Protein AF-A0A8S3HTX8-F1 (afdb_monomer_lite)

Secondary structure (DSSP, 8-state):
-HHHHHHHHHS-SPPEEEEEEEETTEEEEEEEEESS----------HHHHHHHHHH---SSS---EEEEEEEES------------S-S-PPP--SS-EEEEEEEESS-GGGEEE-TTS-EEE-TT--EEEEEEEE-SS---SEEEEEEPPTT-----TTSTT---TT------STT---SEEEEETTEEEEEE--

Foldseek 3Di:
DVVVVCCVPAFVDFAFKKKWKDWAPHTQDIDTHGGDDPDDDDGDDDVVNVVVVQVVDPDVDSDIDIDIDMDDDGDDDDDDDDDDDDPDPPDDQDCPQKHKDKDKQFDPDRVQWDQDPVRDIHGDAPGDIDIDIDIDGPDWDAWDKDKAFADPRDADQDPVDPPGDCPRVPPDPPDPDDHFPDWDGDGGIIMTTDTD

pLDDT: mean 81.41, std 14.42, range [32.75, 96.19]

Radius of gyration: 25.03 Å; chains: 1; bounding box: 62×31×65 Å

Organism: NCBI:txid392030

InterPro domains:
  IPR041246 Bacterial alpha-2-macroglobulin MG10 domain [PF17973] (97-191)
  IPR051802 Alpha-2-macroglobulin-like [PTHR40094] (56-188)

Structure (mmCIF, N/CA/C/O backbone):
data_AF-A0A8S3HTX8-F1
#
_entry.id   AF-A0A8S3HTX8-F1
#
loop_
_atom_site.group_PDB
_atom_site.id
_atom_site.type_symbol
_atom_site.label_atom_id
_atom_site.label_alt_id
_atom_site.label_comp_id
_atom_site.label_asym_id
_atom_site.label_entity_id
_atom_site.label_seq_id
_atom_site.pdbx_PDB_ins_code
_atom_site.Cartn_x
_atom_site.Cartn_y
_atom_site.Cartn_z
_atom_site.occupancy
_atom_site.B_iso_or_equiv
_atom_site.auth_seq_id
_atom_site.auth_comp_id
_atom_site.auth_asym_id
_atom_site.auth_atom_id
_atom_site.pdbx_PDB_model_num
ATOM 1 N N . ILE A 1 1 ? -6.488 6.881 -30.921 1.00 71.19 1 ILE A N 1
ATOM 2 C CA . ILE A 1 1 ? -5.616 7.925 -31.528 1.00 71.19 1 ILE A CA 1
ATOM 3 C C . ILE A 1 1 ? -4.508 8.403 -30.573 1.00 71.19 1 ILE A C 1
ATOM 5 O O . ILE A 1 1 ? -3.370 8.504 -31.010 1.00 71.19 1 ILE A O 1
ATOM 9 N N . ALA A 1 2 ? -4.772 8.641 -29.279 1.00 84.12 2 ALA A N 1
ATOM 10 C CA . ALA A 1 2 ? -3.745 9.138 -28.345 1.00 84.12 2 ALA A CA 1
ATOM 11 C C . ALA A 1 2 ? -2.531 8.199 -28.151 1.00 84.12 2 ALA A C 1
ATOM 13 O O . ALA A 1 2 ? -1.396 8.666 -28.179 1.00 84.12 2 ALA A O 1
ATOM 14 N N . LEU A 1 3 ? -2.758 6.886 -28.011 1.00 84.81 3 LEU A N 1
ATOM 15 C CA . LEU A 1 3 ? -1.681 5.904 -27.811 1.00 84.81 3 LEU A CA 1
ATOM 16 C C . LEU A 1 3 ? -0.762 5.758 -29.034 1.00 84.81 3 LEU A C 1
ATOM 18 O O . LEU A 1 3 ? 0.450 5.716 -28.871 1.00 84.81 3 LEU A O 1
ATOM 22 N N . ASP A 1 4 ? -1.306 5.771 -30.253 1.00 88.62 4 ASP A N 1
ATOM 23 C CA . ASP A 1 4 ? -0.504 5.729 -31.487 1.00 88.62 4 ASP A CA 1
ATOM 24 C C . ASP A 1 4 ? 0.380 6.982 -31.628 1.00 88.62 4 ASP A C 1
ATOM 26 O O . ASP A 1 4 ? 1.580 6.881 -31.888 1.00 88.62 4 ASP A O 1
ATOM 30 N N . LYS A 1 5 ? -0.169 8.173 -31.349 1.00 89.06 5 LYS A N 1
ATOM 31 C CA . LYS A 1 5 ? 0.614 9.418 -31.355 1.00 89.06 5 LYS A CA 1
ATOM 32 C C . LYS A 1 5 ? 1.718 9.402 -30.293 1.00 89.06 5 LYS A C 1
ATOM 34 O O . LYS A 1 5 ? 2.834 9.836 -30.573 1.00 89.06 5 LYS A O 1
ATOM 39 N N . TYR A 1 6 ? 1.426 8.892 -29.095 1.00 87.31 6 TYR A N 1
ATOM 40 C CA . TYR A 1 6 ? 2.431 8.713 -28.048 1.00 87.31 6 TYR A CA 1
ATOM 41 C C . TYR A 1 6 ? 3.547 7.777 -28.509 1.00 87.31 6 TYR A C 1
ATOM 43 O O . TYR A 1 6 ? 4.715 8.151 -28.438 1.00 87.31 6 TYR A O 1
ATOM 51 N N . PHE A 1 7 ? 3.185 6.611 -29.042 1.00 85.94 7 PHE A N 1
ATOM 52 C CA . PHE A 1 7 ? 4.126 5.597 -29.503 1.00 85.94 7 PHE A CA 1
ATOM 53 C C . PHE A 1 7 ? 5.089 6.152 -30.557 1.00 85.94 7 PHE A C 1
ATOM 55 O O . PHE A 1 7 ? 6.305 6.042 -30.420 1.00 85.94 7 PHE A O 1
ATOM 62 N N . ARG A 1 8 ? 4.560 6.871 -31.553 1.00 87.12 8 ARG A N 1
ATOM 63 C CA . ARG A 1 8 ? 5.364 7.500 -32.614 1.00 87.12 8 ARG A CA 1
ATOM 64 C C . ARG A 1 8 ? 6.338 8.566 -32.105 1.00 87.12 8 ARG A C 1
ATOM 66 O O . ARG A 1 8 ? 7.380 8.763 -32.720 1.00 87.12 8 ARG A O 1
ATOM 73 N N . ILE A 1 9 ? 6.003 9.268 -31.019 1.00 88.62 9 ILE A N 1
ATOM 74 C CA . ILE A 1 9 ? 6.818 10.371 -30.483 1.00 88.62 9 ILE A CA 1
ATOM 75 C C . ILE A 1 9 ? 7.794 9.885 -29.404 1.00 88.62 9 ILE A C 1
ATOM 77 O O . ILE A 1 9 ? 8.926 10.361 -29.338 1.00 88.62 9 ILE A O 1
ATOM 81 N N . LYS A 1 10 ? 7.359 8.986 -28.517 1.00 86.75 10 LYS A N 1
ATOM 82 C CA . LYS A 1 10 ? 8.090 8.600 -27.298 1.00 86.75 10 LYS A CA 1
ATOM 83 C C . LYS A 1 10 ? 8.727 7.212 -27.366 1.00 86.75 10 LYS A C 1
ATOM 85 O O . LYS A 1 10 ? 9.682 6.984 -26.623 1.00 86.75 10 LYS A O 1
ATOM 90 N N . GLU A 1 11 ? 8.249 6.340 -28.256 1.00 86.38 11 GLU A N 1
ATOM 91 C CA . GLU A 1 11 ? 8.684 4.940 -28.426 1.00 86.38 11 GLU A CA 1
ATOM 92 C C . GLU A 1 11 ? 9.026 4.609 -29.895 1.00 86.38 11 GLU A C 1
ATOM 94 O O . GLU A 1 11 ? 8.862 3.484 -30.377 1.00 86.38 11 GLU A O 1
ATOM 99 N N . LYS A 1 12 ? 9.512 5.616 -30.636 1.00 88.50 12 LYS A N 1
ATOM 100 C CA . LYS A 1 12 ? 9.905 5.468 -32.045 1.00 88.50 12 LYS A CA 1
ATOM 101 C C . LYS A 1 12 ? 10.986 4.399 -32.227 1.00 88.50 12 LYS A C 1
ATOM 103 O O . LYS A 1 12 ? 10.914 3.602 -33.165 1.00 88.50 12 LYS A O 1
ATOM 108 N N . ASP A 1 13 ? 11.974 4.389 -31.339 1.00 90.50 13 ASP A N 1
ATOM 109 C CA . ASP A 1 13 ? 13.099 3.467 -31.412 1.00 90.50 13 ASP A CA 1
ATOM 110 C C . ASP A 1 13 ? 12.654 2.050 -31.062 1.00 90.50 13 ASP A C 1
ATOM 112 O O . ASP A 1 13 ? 11.988 1.813 -30.053 1.00 90.50 13 ASP A O 1
ATOM 116 N N . THR A 1 14 ? 13.045 1.089 -31.896 1.00 91.19 14 THR A N 1
ATOM 117 C CA . THR A 1 14 ? 12.855 -0.326 -31.579 1.00 91.19 14 THR A CA 1
ATOM 118 C C . THR A 1 14 ? 13.713 -0.672 -30.353 1.00 91.19 14 THR A C 1
ATOM 120 O O . THR A 1 14 ? 14.910 -0.377 -30.375 1.00 91.19 14 THR A O 1
ATOM 123 N N . PRO A 1 15 ? 13.144 -1.281 -29.295 1.00 91.88 15 PRO A N 1
ATOM 124 C CA . PRO A 1 15 ? 13.917 -1.666 -28.122 1.00 91.88 15 PRO A CA 1
ATOM 125 C C . PRO A 1 15 ? 15.035 -2.647 -28.481 1.00 91.88 15 PRO A C 1
ATOM 127 O O . PRO A 1 15 ? 14.788 -3.699 -29.071 1.00 91.88 15 PRO A O 1
ATOM 130 N N . ASP A 1 16 ? 16.256 -2.287 -28.109 1.00 93.94 16 ASP A N 1
ATOM 131 C CA . ASP A 1 16 ? 17.433 -3.152 -28.158 1.00 93.94 16 ASP A CA 1
ATOM 132 C C . ASP A 1 16 ? 18.365 -2.716 -27.032 1.00 93.94 16 ASP A C 1
ATOM 134 O O . ASP A 1 16 ? 19.255 -1.876 -27.204 1.00 93.94 16 ASP A O 1
ATOM 138 N N . CYS A 1 17 ? 18.052 -3.170 -25.820 1.00 93.19 17 CYS A N 1
ATOM 139 C CA . CYS A 1 17 ? 18.791 -2.768 -24.637 1.00 93.19 17 CYS A CA 1
ATOM 140 C C . CYS A 1 17 ? 18.917 -3.884 -23.610 1.00 93.19 17 CYS A C 1
ATOM 142 O O . CYS A 1 17 ? 18.087 -4.784 -23.505 1.00 93.19 17 CYS A O 1
ATOM 144 N N . VAL A 1 18 ? 19.977 -3.783 -22.821 1.00 95.00 18 VAL A N 1
ATOM 145 C CA . VAL A 1 18 ? 20.271 -4.649 -21.689 1.00 95.00 18 VAL A CA 1
ATOM 146 C C . VAL A 1 18 ? 20.177 -3.807 -20.427 1.00 95.00 18 VAL A C 1
ATOM 148 O O . VAL A 1 18 ? 20.808 -2.751 -20.327 1.00 95.00 18 VAL A O 1
ATOM 151 N N . VAL A 1 19 ? 19.383 -4.265 -19.467 1.00 95.12 19 VAL A N 1
ATOM 152 C CA . VAL A 1 19 ? 19.205 -3.621 -18.167 1.00 95.12 19 VAL A CA 1
ATOM 153 C C . VAL A 1 19 ? 19.806 -4.519 -17.110 1.00 95.12 19 VAL A C 1
ATOM 155 O O . VAL A 1 19 ? 19.388 -5.661 -16.959 1.00 95.12 19 VAL A O 1
ATOM 158 N N . ASN A 1 20 ? 20.775 -3.988 -16.384 1.00 94.94 20 ASN A N 1
ATOM 159 C CA . ASN A 1 20 ? 21.394 -4.648 -15.248 1.00 94.9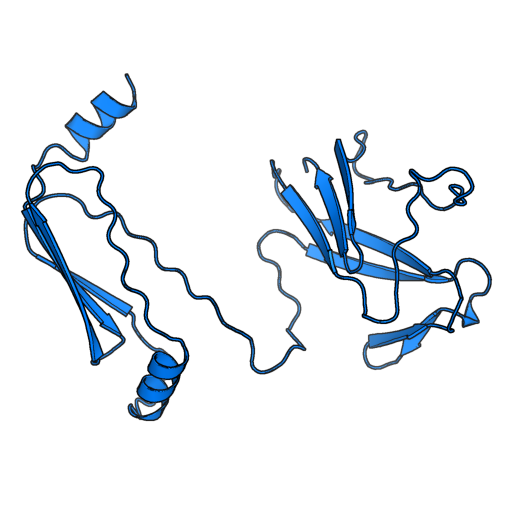4 20 ASN A CA 1
ATOM 160 C C . ASN A 1 20 ? 20.903 -3.992 -13.960 1.00 94.94 20 ASN A C 1
ATOM 162 O O . ASN A 1 20 ? 20.711 -2.772 -13.926 1.00 94.94 20 ASN A O 1
ATOM 166 N N . ILE A 1 21 ? 20.702 -4.799 -12.926 1.00 93.94 21 ILE A N 1
ATOM 167 C CA . ILE A 1 21 ? 20.135 -4.373 -11.651 1.00 93.94 21 ILE A CA 1
ATOM 168 C C . ILE A 1 21 ? 21.082 -4.799 -10.534 1.00 93.94 21 ILE A C 1
ATOM 170 O O . ILE A 1 21 ? 21.465 -5.969 -10.454 1.00 93.94 21 ILE A O 1
ATOM 174 N N . TRP A 1 22 ? 21.412 -3.856 -9.658 1.00 91.50 22 TRP A N 1
ATOM 175 C CA . TRP A 1 22 ? 22.185 -4.096 -8.446 1.00 91.50 22 TRP A CA 1
ATOM 176 C C . TRP A 1 22 ? 21.487 -3.494 -7.233 1.00 91.50 22 TRP A C 1
ATOM 178 O O . TRP A 1 22 ? 20.785 -2.484 -7.330 1.00 91.50 22 TRP A O 1
ATOM 188 N N . TYR A 1 23 ? 21.725 -4.121 -6.091 1.00 88.44 23 TYR A N 1
ATOM 189 C CA . TYR A 1 23 ? 21.445 -3.590 -4.770 1.00 88.44 23 TYR A CA 1
ATOM 190 C C . TYR A 1 23 ? 22.788 -3.297 -4.103 1.00 88.44 23 TYR A C 1
ATOM 192 O O . TYR A 1 23 ? 23.536 -4.221 -3.780 1.00 88.44 23 TYR A O 1
ATOM 200 N N . ASP A 1 24 ? 23.124 -2.018 -3.978 1.00 85.00 24 ASP A N 1
ATOM 201 C CA . ASP A 1 24 ? 24.485 -1.531 -3.761 1.00 85.00 24 ASP A CA 1
ATOM 202 C C . ASP A 1 24 ? 25.468 -2.218 -4.722 1.00 85.00 24 ASP A C 1
ATOM 204 O O . ASP A 1 24 ? 25.396 -2.034 -5.937 1.00 85.00 24 ASP A O 1
ATOM 208 N N . ASN A 1 25 ? 26.347 -3.065 -4.185 1.00 83.12 25 ASN A N 1
ATOM 209 C CA . ASN A 1 25 ? 27.357 -3.797 -4.943 1.00 83.12 25 ASN A CA 1
ATOM 210 C C . ASN A 1 25 ? 26.910 -5.222 -5.312 1.00 83.12 25 ASN A C 1
ATOM 212 O O . ASN A 1 25 ? 27.621 -5.929 -6.027 1.00 83.12 25 ASN A O 1
ATOM 216 N N . ALA A 1 26 ? 25.748 -5.672 -4.829 1.00 86.50 26 ALA A N 1
ATOM 217 C CA . ALA A 1 26 ? 25.233 -7.008 -5.088 1.00 86.50 26 ALA A CA 1
ATOM 218 C C . ALA A 1 26 ? 24.458 -7.040 -6.407 1.00 86.50 26 ALA A C 1
ATOM 220 O O . ALA A 1 26 ? 23.452 -6.354 -6.573 1.00 86.50 26 ALA A O 1
ATOM 221 N N . TYR A 1 27 ? 24.905 -7.869 -7.346 1.00 90.06 27 TYR A N 1
ATOM 222 C CA . TYR A 1 27 ? 24.202 -8.076 -8.606 1.00 90.06 27 TYR A CA 1
ATOM 223 C C . TYR A 1 27 ? 22.898 -8.851 -8.382 1.00 90.06 27 TYR A C 1
ATOM 225 O O . TYR A 1 27 ? 22.907 -9.961 -7.851 1.00 90.06 27 TYR A O 1
ATOM 233 N N . CYS A 1 28 ? 21.775 -8.262 -8.789 1.00 89.75 28 CYS A N 1
AT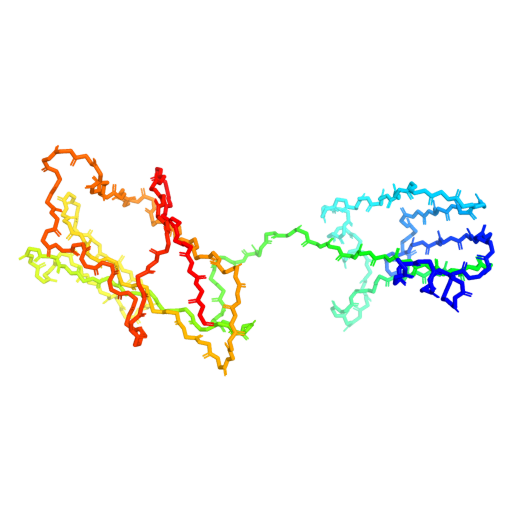OM 234 C CA . CYS A 1 28 ? 20.442 -8.835 -8.594 1.00 89.75 28 CYS A CA 1
ATOM 235 C C . CYS A 1 28 ? 19.901 -9.512 -9.852 1.00 89.75 28 CYS A C 1
ATOM 237 O O . CYS A 1 28 ? 19.037 -10.381 -9.756 1.00 89.75 28 CYS A O 1
ATOM 239 N N . GLY A 1 29 ? 20.385 -9.114 -11.028 1.00 90.25 29 GLY A N 1
ATOM 240 C CA . GLY A 1 29 ? 19.995 -9.733 -12.284 1.00 90.25 29 GLY A CA 1
ATOM 241 C C . GLY A 1 29 ? 20.105 -8.800 -13.479 1.00 90.25 29 GLY A C 1
ATOM 242 O O . GLY A 1 29 ? 20.441 -7.619 -13.367 1.00 90.25 29 GLY A O 1
ATOM 243 N N . GLN A 1 30 ? 19.784 -9.359 -14.639 1.00 92.62 30 GLN A N 1
ATOM 244 C CA . GLN A 1 30 ? 19.772 -8.653 -15.908 1.00 92.62 30 GLN A CA 1
ATOM 245 C C . GLN A 1 30 ? 18.578 -9.099 -16.740 1.00 92.62 30 GLN A C 1
ATOM 247 O O . GLN A 1 30 ? 18.183 -10.265 -16.719 1.00 92.62 30 GLN A O 1
ATOM 252 N N . HIS A 1 31 ? 18.050 -8.163 -17.521 1.00 93.50 31 HIS A N 1
ATOM 253 C CA . HIS A 1 31 ? 17.083 -8.446 -18.568 1.00 93.50 31 HIS A CA 1
ATOM 254 C C . HIS A 1 31 ? 17.515 -7.812 -19.881 1.00 93.50 31 HIS A C 1
ATOM 256 O O . HIS A 1 31 ? 17.935 -6.653 -19.923 1.00 93.50 31 HIS A O 1
ATOM 262 N N . GLN A 1 32 ? 17.380 -8.579 -20.956 1.00 92.50 32 GLN A N 1
ATOM 263 C CA . GLN A 1 32 ? 17.576 -8.099 -22.311 1.00 92.50 32 GLN A CA 1
ATOM 264 C C . GLN A 1 32 ? 16.221 -7.885 -22.980 1.00 92.50 32 GLN A C 1
ATOM 266 O O . GLN A 1 32 ? 15.342 -8.743 -22.935 1.00 92.50 32 GLN A O 1
ATOM 271 N N . TYR A 1 33 ? 16.086 -6.738 -23.630 1.00 91.81 33 TYR A N 1
ATOM 272 C CA . TYR A 1 33 ? 14.927 -6.345 -24.409 1.00 91.81 33 TYR A CA 1
ATOM 273 C C . TYR A 1 33 ? 15.353 -6.254 -25.863 1.00 91.81 33 TYR A C 1
ATOM 275 O O . TYR A 1 33 ? 16.272 -5.501 -26.183 1.00 91.81 33 TYR A O 1
ATOM 283 N N . LYS A 1 34 ? 14.685 -7.010 -26.734 1.00 92.25 34 LYS A N 1
ATOM 284 C CA . LYS A 1 34 ? 14.944 -6.999 -28.173 1.00 92.25 34 LYS A CA 1
ATOM 285 C C . LYS A 1 34 ? 13.629 -7.021 -28.939 1.00 92.25 34 LYS A C 1
ATOM 287 O O . LYS A 1 34 ? 12.808 -7.914 -28.744 1.00 92.25 34 LYS A O 1
ATOM 292 N N . GLY A 1 35 ? 13.455 -6.060 -29.836 1.00 90.44 35 GLY A N 1
ATOM 293 C CA . GLY A 1 35 ? 12.217 -5.900 -30.588 1.00 90.44 35 GLY A CA 1
ATOM 294 C C . GLY A 1 35 ? 11.073 -5.345 -29.738 1.00 90.44 35 GLY A C 1
ATOM 295 O O . GLY A 1 35 ? 11.246 -4.929 -28.593 1.00 90.44 35 GLY A O 1
ATOM 296 N N . ARG A 1 36 ? 9.880 -5.298 -30.331 1.00 88.00 36 ARG A N 1
ATOM 297 C CA . ARG A 1 36 ? 8.669 -4.802 -29.669 1.00 88.00 36 ARG A CA 1
ATOM 298 C C . ARG A 1 36 ? 7.919 -5.974 -29.056 1.00 88.00 36 ARG A C 1
ATOM 300 O O . ARG A 1 36 ? 7.516 -6.885 -29.770 1.00 88.00 36 ARG A O 1
ATOM 307 N N . THR A 1 37 ? 7.738 -5.937 -27.744 1.00 85.69 37 THR A N 1
ATOM 308 C CA . THR A 1 37 ? 6.992 -6.944 -26.989 1.00 85.69 37 THR A CA 1
ATOM 309 C C . THR A 1 37 ? 6.209 -6.271 -25.869 1.00 85.69 37 THR A C 1
ATOM 311 O O . THR A 1 37 ? 6.623 -5.232 -25.358 1.00 85.69 37 THR A O 1
ATOM 314 N N . THR A 1 38 ? 5.078 -6.860 -25.492 1.00 84.50 38 THR A N 1
ATOM 315 C CA . THR A 1 38 ? 4.286 -6.468 -24.317 1.00 84.50 38 THR A CA 1
ATOM 316 C C . THR A 1 38 ? 4.709 -7.223 -23.056 1.00 84.50 38 THR A C 1
ATOM 318 O O . THR A 1 38 ? 4.072 -7.084 -22.014 1.00 84.50 38 THR A O 1
ATOM 321 N N . ASN A 1 39 ? 5.756 -8.049 -23.143 1.00 85.81 39 ASN A N 1
ATOM 322 C CA . ASN A 1 39 ? 6.234 -8.843 -22.022 1.00 85.81 39 ASN A CA 1
ATOM 323 C C . ASN A 1 39 ? 6.780 -7.951 -20.907 1.00 85.81 39 ASN A C 1
ATOM 325 O O . ASN A 1 39 ? 7.574 -7.038 -21.133 1.00 85.81 39 ASN A O 1
ATOM 329 N N . THR A 1 40 ? 6.392 -8.282 -19.682 1.00 86.50 40 THR A N 1
ATOM 330 C CA . THR A 1 40 ? 6.909 -7.666 -18.465 1.00 86.50 40 THR A CA 1
ATOM 331 C C . THR A 1 40 ? 7.867 -8.624 -17.782 1.00 86.50 40 THR A C 1
ATOM 333 O O . THR A 1 40 ? 7.532 -9.790 -17.574 1.00 86.50 40 THR A O 1
ATOM 336 N N . TYR A 1 41 ? 9.028 -8.123 -17.377 1.00 89.19 41 TYR A N 1
ATOM 337 C CA . TYR A 1 41 ? 9.987 -8.880 -16.582 1.00 89.19 41 TYR A CA 1
ATOM 338 C C . TYR A 1 41 ? 9.962 -8.394 -15.138 1.00 89.19 41 TYR A C 1
ATOM 340 O O . TYR A 1 41 ? 9.710 -7.220 -14.864 1.00 89.19 41 TYR A O 1
ATOM 348 N N . THR A 1 42 ? 10.179 -9.305 -14.197 1.00 90.94 42 THR A N 1
ATOM 349 C CA . THR A 1 42 ? 10.180 -8.997 -12.766 1.00 90.94 42 THR A CA 1
ATOM 350 C C . THR A 1 42 ? 11.350 -9.702 -12.106 1.00 90.94 42 THR A C 1
ATOM 352 O O . THR A 1 42 ? 11.504 -10.912 -12.242 1.00 90.94 42 THR A O 1
ATOM 355 N N . VAL A 1 43 ? 12.142 -8.936 -11.358 1.00 90.06 43 VAL A N 1
ATOM 356 C CA . VAL A 1 43 ? 13.150 -9.464 -10.437 1.00 90.06 43 VAL A CA 1
ATOM 357 C C . VAL A 1 43 ? 12.589 -9.343 -9.029 1.00 90.06 43 VAL A C 1
ATOM 359 O O . VAL A 1 43 ? 12.216 -8.251 -8.602 1.00 90.06 43 VAL A O 1
ATOM 362 N N . SER A 1 44 ? 12.510 -10.464 -8.315 1.00 91.44 44 SER A N 1
ATOM 363 C CA . SER A 1 44 ? 12.091 -10.495 -6.915 1.00 91.44 44 SER A CA 1
ATOM 364 C C . SER A 1 44 ? 13.295 -10.798 -6.033 1.00 91.44 44 SER A C 1
ATOM 366 O O . SER A 1 44 ? 13.956 -11.820 -6.211 1.00 91.44 44 SER A O 1
ATOM 368 N N . ILE A 1 45 ? 13.580 -9.903 -5.087 1.00 88.81 45 ILE A N 1
ATOM 369 C CA . ILE A 1 45 ? 14.661 -10.064 -4.112 1.00 88.81 45 ILE A CA 1
ATOM 370 C C . ILE A 1 45 ? 14.011 -10.318 -2.747 1.00 88.81 45 ILE A C 1
ATOM 372 O O . ILE A 1 45 ? 13.304 -9.443 -2.242 1.00 88.81 45 ILE A O 1
ATOM 376 N N . PRO A 1 46 ? 14.219 -11.494 -2.127 1.00 90.56 46 PRO A N 1
ATOM 377 C CA . PRO A 1 46 ? 13.671 -11.779 -0.807 1.00 90.56 46 PRO A CA 1
ATOM 378 C C . PRO A 1 46 ? 14.205 -10.807 0.252 1.00 90.56 46 PRO A C 1
ATOM 380 O O . PRO A 1 46 ? 15.410 -10.565 0.310 1.00 90.56 46 PRO A O 1
ATOM 383 N N . MET A 1 47 ? 13.343 -10.342 1.164 1.00 89.06 47 MET A N 1
ATOM 384 C CA . MET A 1 47 ? 13.739 -9.417 2.239 1.00 89.06 47 MET A CA 1
ATOM 385 C C . MET A 1 47 ? 14.905 -9.959 3.081 1.00 89.06 47 MET A C 1
ATOM 387 O O . MET A 1 47 ? 15.810 -9.216 3.441 1.00 89.06 47 MET A O 1
ATOM 391 N N . ARG A 1 48 ? 14.956 -11.280 3.315 1.00 88.88 48 ARG A N 1
ATOM 392 C CA . ARG A 1 48 ? 16.085 -11.932 4.006 1.00 88.88 48 ARG A CA 1
ATOM 393 C C . ARG A 1 48 ? 17.439 -11.670 3.335 1.00 88.88 48 ARG A C 1
ATOM 395 O O . ARG A 1 48 ? 18.437 -11.512 4.026 1.00 88.88 48 ARG A O 1
ATOM 402 N N . ALA A 1 49 ? 17.472 -11.616 2.002 1.00 87.06 49 ALA A N 1
ATOM 403 C CA . ALA A 1 49 ? 18.693 -11.356 1.248 1.00 87.06 49 ALA A CA 1
ATOM 404 C C . ALA A 1 49 ? 19.083 -9.878 1.349 1.00 87.06 49 ALA A C 1
ATOM 406 O O . ALA A 1 49 ? 20.249 -9.575 1.569 1.00 87.06 49 ALA A O 1
ATOM 407 N N . ILE A 1 50 ? 18.101 -8.974 1.279 1.00 86.06 50 ILE A N 1
ATOM 408 C CA . ILE A 1 50 ? 18.302 -7.532 1.487 1.00 86.06 50 ILE A CA 1
ATOM 409 C C . ILE A 1 50 ? 18.901 -7.269 2.875 1.00 86.06 50 ILE A C 1
ATOM 411 O O . ILE A 1 50 ? 19.886 -6.544 2.991 1.00 86.06 50 ILE A O 1
ATOM 415 N N . LEU A 1 51 ? 18.357 -7.906 3.917 1.00 85.06 51 LEU A N 1
ATOM 416 C CA . LEU A 1 51 ? 18.851 -7.780 5.290 1.00 85.06 51 LEU A CA 1
ATOM 417 C C . LEU A 1 51 ? 20.278 -8.323 5.440 1.00 85.06 51 LEU A C 1
ATOM 419 O O . LEU A 1 51 ? 21.130 -7.628 5.990 1.00 85.06 51 LEU A O 1
ATOM 423 N N . ALA A 1 52 ? 20.571 -9.506 4.891 1.00 83.19 52 ALA A N 1
ATOM 424 C CA . ALA A 1 52 ? 21.923 -10.064 4.910 1.00 83.19 52 ALA A CA 1
ATOM 425 C C . ALA A 1 52 ? 22.931 -9.123 4.226 1.00 83.19 52 ALA A C 1
ATOM 427 O O . ALA A 1 52 ? 23.946 -8.762 4.821 1.00 83.19 52 ALA A O 1
ATOM 428 N N . LEU A 1 53 ? 22.602 -8.630 3.028 1.00 77.62 53 LEU A N 1
ATOM 429 C CA . LEU A 1 53 ? 23.431 -7.667 2.299 1.00 77.62 53 LEU A CA 1
ATOM 430 C C . LEU A 1 53 ? 23.593 -6.351 3.070 1.00 77.62 53 LEU A C 1
ATOM 432 O O . LEU A 1 53 ? 24.678 -5.773 3.091 1.00 77.62 53 LEU A O 1
ATOM 436 N N . SER A 1 54 ? 22.544 -5.894 3.754 1.00 71.06 54 SER A N 1
ATOM 437 C CA . SER A 1 54 ? 22.609 -4.671 4.553 1.00 71.06 54 SER A CA 1
ATOM 438 C C . SER A 1 54 ? 23.581 -4.791 5.731 1.00 71.06 54 SER A C 1
ATOM 440 O O . SER A 1 54 ? 24.291 -3.826 6.003 1.00 71.06 54 SER A O 1
ATOM 442 N N . SER A 1 55 ? 23.664 -5.975 6.353 1.00 68.94 55 SER A N 1
ATOM 443 C CA . SER A 1 55 ? 24.572 -6.262 7.471 1.00 68.94 55 SER A CA 1
ATOM 444 C C . SER A 1 55 ? 26.026 -6.504 7.054 1.00 68.94 55 SER A C 1
ATOM 446 O O . SER A 1 55 ? 26.933 -6.247 7.839 1.00 68.94 55 SER A O 1
ATOM 448 N N . SER A 1 56 ? 26.270 -6.982 5.828 1.00 59.78 56 SER A N 1
ATOM 449 C CA . SER A 1 56 ? 27.625 -7.293 5.344 1.00 59.78 56 SER A CA 1
ATOM 450 C C . SER A 1 56 ? 28.405 -6.063 4.876 1.00 59.78 56 SER A C 1
ATOM 452 O O . SER A 1 56 ? 29.634 -6.072 4.895 1.00 59.78 56 SER A O 1
ATOM 454 N N . PHE A 1 57 ? 27.714 -4.999 4.465 1.00 56.41 57 PHE A N 1
ATOM 455 C CA . PHE A 1 57 ? 28.348 -3.768 4.002 1.00 56.41 57 PHE A CA 1
ATOM 456 C C . PHE A 1 57 ? 28.293 -2.696 5.099 1.00 56.41 57 PHE A C 1
ATOM 458 O O . PHE A 1 57 ? 27.319 -1.945 5.191 1.00 56.41 57 PHE A O 1
ATOM 465 N N . ASN A 1 58 ? 29.366 -2.628 5.902 1.00 51.88 58 ASN A N 1
ATOM 466 C CA . ASN A 1 58 ? 29.705 -1.537 6.832 1.00 51.88 58 ASN A CA 1
ATOM 467 C C . ASN A 1 58 ? 30.026 -0.247 6.051 1.00 51.88 58 ASN A C 1
ATOM 469 O O . ASN A 1 58 ? 31.154 0.241 6.033 1.00 51.88 58 ASN A O 1
ATOM 473 N N . MET A 1 59 ? 29.042 0.292 5.339 1.00 51.88 59 MET A N 1
ATOM 474 C CA . MET A 1 59 ? 29.121 1.656 4.828 1.00 51.88 59 MET A CA 1
ATOM 475 C C . MET A 1 59 ? 28.452 2.531 5.880 1.00 51.88 59 MET A C 1
ATOM 477 O O . MET A 1 59 ? 27.309 2.271 6.237 1.00 51.88 59 MET A O 1
ATOM 481 N N . GLY A 1 60 ? 29.172 3.517 6.422 1.00 51.84 60 GLY A N 1
ATOM 482 C CA . GLY A 1 60 ? 28.743 4.374 7.542 1.00 51.84 60 GLY A CA 1
ATOM 483 C C . GLY A 1 60 ? 27.493 5.234 7.293 1.00 51.84 60 GLY A C 1
ATOM 484 O O . GLY A 1 60 ? 27.219 6.148 8.062 1.00 51.84 60 GLY A O 1
ATOM 485 N N . SER A 1 61 ? 26.739 4.947 6.233 1.00 56.22 61 SER A N 1
ATOM 486 C CA . SER A 1 61 ? 25.435 5.496 5.894 1.00 56.22 61 SER A CA 1
ATOM 487 C C . SER A 1 61 ? 24.408 4.359 5.837 1.00 56.22 61 SER A C 1
ATOM 489 O O . SER A 1 61 ? 24.601 3.377 5.121 1.00 56.22 61 SER A O 1
ATOM 491 N N . ASN A 1 62 ? 23.277 4.515 6.530 1.00 60.62 62 ASN A N 1
ATOM 492 C CA . ASN A 1 62 ? 22.133 3.592 6.448 1.00 60.62 62 ASN A CA 1
ATOM 493 C C . ASN A 1 62 ? 21.437 3.588 5.071 1.00 60.62 62 ASN A C 1
ATOM 495 O O . ASN A 1 62 ? 20.483 2.838 4.864 1.00 60.62 62 ASN A O 1
ATOM 499 N N . ASP A 1 63 ? 21.908 4.405 4.132 1.00 67.06 63 ASP A N 1
ATOM 500 C CA . ASP A 1 63 ? 21.354 4.516 2.793 1.00 67.06 63 ASP A CA 1
ATOM 501 C C . ASP A 1 63 ? 21.858 3.367 1.915 1.00 67.06 63 ASP A C 1
ATOM 503 O O . ASP A 1 63 ? 23.059 3.199 1.695 1.00 67.06 63 ASP A O 1
ATOM 507 N N . LYS A 1 64 ? 20.914 2.560 1.426 1.00 76.56 64 LYS A N 1
ATOM 508 C CA . LYS A 1 64 ? 21.148 1.445 0.503 1.00 76.56 64 LYS A CA 1
ATOM 509 C C . LYS A 1 64 ? 20.564 1.802 -0.859 1.00 76.56 64 LYS A C 1
ATOM 511 O O . LYS A 1 64 ? 19.432 2.282 -0.946 1.00 76.56 64 LYS A O 1
ATOM 516 N N . ASN A 1 65 ? 21.320 1.569 -1.923 1.00 86.75 65 ASN A N 1
ATOM 517 C CA . ASN A 1 65 ? 20.983 2.018 -3.268 1.00 86.75 65 ASN A CA 1
ATOM 518 C C . ASN A 1 65 ? 20.458 0.874 -4.134 1.00 86.75 65 ASN A C 1
ATOM 520 O O . ASN A 1 65 ? 21.012 -0.221 -4.159 1.00 86.75 65 ASN A O 1
ATOM 524 N N . VAL A 1 66 ? 19.425 1.150 -4.929 1.00 89.88 66 VAL A N 1
ATOM 525 C CA . VAL A 1 66 ? 19.029 0.283 -6.046 1.00 89.88 66 VAL A CA 1
ATOM 526 C C . VAL A 1 66 ? 19.513 0.937 -7.330 1.00 89.88 66 VAL A C 1
ATOM 528 O O . VAL A 1 66 ? 19.032 2.006 -7.707 1.00 89.88 66 VAL A O 1
ATOM 531 N N . VAL A 1 67 ? 20.459 0.295 -8.011 1.00 91.75 67 VAL A N 1
ATOM 532 C CA . VAL A 1 67 ? 21.056 0.811 -9.245 1.00 91.75 67 VAL A CA 1
ATOM 533 C C . VAL A 1 67 ? 20.515 0.026 -10.430 1.00 91.75 67 VAL A C 1
ATOM 535 O O . VAL A 1 67 ? 20.628 -1.196 -10.490 1.00 91.75 67 VAL A O 1
ATOM 538 N N . MET A 1 68 ? 19.949 0.739 -11.403 1.00 92.81 68 MET A N 1
ATOM 539 C CA . MET A 1 68 ? 19.559 0.176 -12.693 1.00 92.81 68 MET A CA 1
ATOM 540 C C . MET A 1 68 ? 20.380 0.814 -13.805 1.00 92.81 68 MET A C 1
ATOM 542 O O . MET A 1 68 ? 20.259 2.009 -14.073 1.00 92.81 68 MET A O 1
ATOM 546 N N . HIS A 1 69 ? 21.190 0.005 -14.482 1.00 94.75 69 HIS A N 1
ATOM 547 C CA . HIS A 1 69 ? 21.999 0.448 -15.613 1.00 94.75 69 HIS A CA 1
ATOM 548 C C . HIS A 1 69 ? 21.422 -0.099 -16.915 1.00 94.75 69 HIS A C 1
ATOM 550 O O . HIS A 1 69 ? 21.504 -1.298 -17.197 1.00 94.75 69 HIS A O 1
ATOM 556 N N . LYS A 1 70 ? 20.857 0.797 -17.723 1.00 95.06 70 LYS A N 1
ATOM 557 C CA . LYS A 1 70 ? 20.376 0.498 -19.071 1.00 95.06 70 LYS A CA 1
ATOM 558 C C . LYS A 1 70 ? 21.462 0.812 -20.096 1.00 95.06 70 LYS A C 1
ATOM 560 O O . LYS A 1 70 ? 21.909 1.951 -20.193 1.00 95.06 70 LYS A O 1
ATOM 565 N N . ARG A 1 71 ? 21.784 -0.162 -20.944 1.00 96.19 71 ARG A N 1
ATOM 566 C CA . ARG A 1 71 ? 22.681 -0.009 -22.095 1.00 96.19 71 ARG A CA 1
ATOM 567 C C . ARG A 1 71 ? 21.948 -0.371 -23.384 1.00 96.19 71 ARG A C 1
ATOM 569 O O . ARG A 1 71 ? 21.420 -1.469 -23.479 1.00 96.19 71 ARG A O 1
ATOM 576 N N . GLY A 1 72 ? 21.940 0.521 -24.373 1.00 94.06 72 GLY A N 1
ATOM 577 C CA . GLY A 1 72 ? 21.292 0.300 -25.675 1.00 94.06 72 GLY A CA 1
ATOM 578 C C . GLY A 1 72 ? 20.058 1.175 -25.911 1.00 94.06 72 GLY A C 1
ATOM 579 O O . GLY A 1 72 ? 19.749 2.063 -25.107 1.00 94.06 72 GLY A O 1
ATOM 580 N N . ASN A 1 73 ? 19.358 0.928 -27.017 1.00 92.12 73 ASN A N 1
ATOM 581 C CA . ASN A 1 73 ? 18.304 1.788 -27.553 1.00 92.12 73 ASN A CA 1
ATOM 582 C C . ASN A 1 73 ? 16.898 1.428 -27.051 1.00 92.12 73 ASN A C 1
ATOM 584 O O . ASN A 1 73 ? 16.641 0.329 -26.559 1.00 92.12 73 ASN A O 1
ATOM 588 N N . GLY A 1 74 ? 15.976 2.384 -27.170 1.00 89.88 74 GLY A N 1
ATOM 589 C CA . GLY A 1 74 ? 14.604 2.261 -26.676 1.00 89.88 74 GLY A CA 1
ATOM 590 C C . GLY A 1 74 ? 14.413 2.833 -25.272 1.00 89.88 74 GLY A C 1
ATOM 591 O O . GLY A 1 74 ? 15.366 3.230 -24.592 1.00 89.88 74 GLY A O 1
ATOM 592 N N . ARG A 1 75 ? 13.154 2.906 -24.839 1.00 90.38 75 ARG A N 1
ATOM 593 C CA . ARG A 1 75 ? 12.739 3.484 -23.555 1.00 90.38 75 ARG A CA 1
ATOM 594 C C . ARG A 1 75 ? 12.401 2.371 -22.562 1.00 90.38 75 ARG A C 1
ATOM 596 O O . ARG A 1 75 ? 11.720 1.419 -22.917 1.00 90.38 75 ARG A O 1
ATOM 603 N N . LEU A 1 76 ? 12.880 2.503 -21.325 1.00 90.81 76 LEU A N 1
ATOM 604 C CA . LEU A 1 76 ? 12.585 1.574 -20.235 1.00 90.81 76 LEU A CA 1
ATOM 605 C C . LEU A 1 76 ? 11.544 2.192 -19.307 1.00 90.81 76 LEU A C 1
ATOM 607 O O . LEU A 1 76 ? 11.750 3.290 -18.789 1.00 90.81 76 LEU A O 1
ATOM 611 N N . TYR A 1 77 ? 10.467 1.455 -19.069 1.00 91.38 77 TYR A N 1
ATOM 612 C CA . TYR A 1 77 ? 9.513 1.728 -18.004 1.00 91.38 77 TYR A CA 1
ATOM 613 C C . TYR A 1 77 ? 9.721 0.684 -16.918 1.00 91.38 77 TYR A C 1
ATOM 615 O O . TYR A 1 77 ? 9.818 -0.506 -17.211 1.00 91.38 77 TYR A O 1
ATOM 623 N N . TYR A 1 78 ? 9.818 1.127 -15.672 1.00 92.69 78 TYR A N 1
ATOM 624 C CA . TYR A 1 78 ? 10.064 0.247 -14.541 1.00 92.69 78 TYR A CA 1
ATOM 625 C C . TYR A 1 78 ? 9.197 0.651 -13.354 1.00 92.69 78 TYR A C 1
ATOM 627 O O . TYR A 1 78 ? 8.769 1.800 -13.228 1.00 92.69 78 TYR A O 1
ATOM 635 N N . ARG A 1 79 ? 8.959 -0.312 -12.468 1.00 93.75 79 ARG A N 1
ATOM 636 C CA . ARG A 1 79 ? 8.324 -0.101 -11.171 1.00 93.75 79 ARG A CA 1
ATOM 637 C C . ARG A 1 79 ? 9.166 -0.800 -10.120 1.00 93.75 79 ARG A C 1
ATOM 639 O O . ARG A 1 79 ? 9.466 -1.980 -10.262 1.00 93.75 79 ARG A O 1
ATOM 646 N N . ILE A 1 80 ? 9.500 -0.070 -9.064 1.00 91.44 80 ILE A N 1
ATOM 647 C CA . ILE A 1 80 ? 10.119 -0.630 -7.866 1.00 91.44 80 ILE A CA 1
ATOM 648 C C . ILE A 1 80 ? 9.037 -0.697 -6.793 1.00 91.44 80 ILE A C 1
ATOM 650 O O . ILE A 1 80 ? 8.271 0.252 -6.613 1.00 91.44 80 ILE A O 1
ATOM 654 N N . ALA A 1 81 ? 8.945 -1.833 -6.112 1.00 92.44 81 ALA A N 1
ATOM 655 C CA . ALA A 1 81 ? 8.051 -2.025 -4.984 1.00 92.44 81 ALA A CA 1
ATOM 656 C C . ALA A 1 81 ? 8.781 -2.815 -3.897 1.00 92.44 81 ALA A C 1
ATOM 658 O O . ALA A 1 81 ? 9.501 -3.763 -4.201 1.00 92.44 81 ALA A O 1
ATOM 659 N N . MET A 1 82 ? 8.571 -2.426 -2.641 1.00 89.19 82 MET A N 1
ATOM 660 C CA . MET A 1 82 ? 9.091 -3.122 -1.472 1.00 89.19 82 MET A CA 1
ATOM 661 C C . MET A 1 82 ? 7.928 -3.465 -0.549 1.00 89.19 82 MET A C 1
ATOM 663 O O . MET A 1 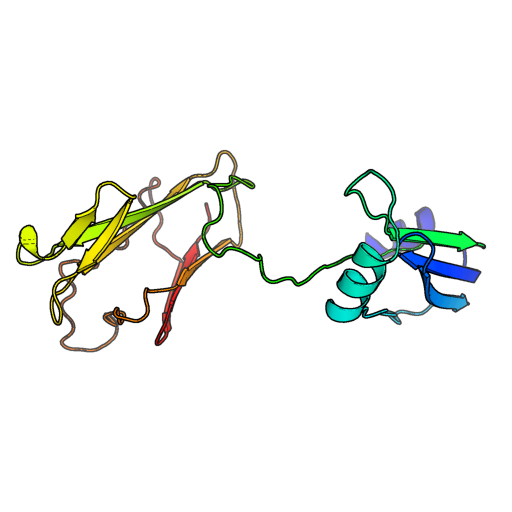82 ? 7.131 -2.600 -0.193 1.00 89.19 82 MET A O 1
ATOM 667 N N . TYR A 1 83 ? 7.855 -4.731 -0.160 1.00 89.31 83 TYR A N 1
ATOM 668 C CA . TYR A 1 83 ? 6.922 -5.220 0.843 1.00 89.31 83 TYR A CA 1
ATOM 669 C C . TYR A 1 83 ? 7.741 -5.588 2.074 1.00 89.31 83 TYR A C 1
ATOM 671 O O . TYR A 1 83 ? 8.616 -6.449 1.992 1.00 89.31 83 TYR A O 1
ATOM 679 N N . TYR A 1 84 ? 7.497 -4.907 3.191 1.00 88.25 84 TYR A N 1
ATOM 680 C CA . TYR A 1 84 ? 8.248 -5.102 4.425 1.00 88.25 84 TYR A CA 1
ATOM 681 C C . TYR A 1 84 ? 7.324 -5.054 5.639 1.00 88.25 84 TYR A C 1
ATOM 683 O O . TYR A 1 84 ? 6.267 -4.423 5.609 1.00 88.25 84 TYR A O 1
ATOM 691 N N . ALA A 1 85 ? 7.751 -5.721 6.708 1.00 87.44 85 ALA A N 1
ATOM 692 C CA . ALA A 1 85 ? 7.180 -5.561 8.034 1.00 87.44 85 ALA A CA 1
ATOM 693 C C . ALA A 1 85 ? 8.101 -4.626 8.835 1.00 87.44 85 ALA A C 1
ATOM 695 O O . ALA A 1 85 ? 9.305 -4.891 8.904 1.00 87.44 85 ALA A O 1
ATOM 696 N N . PRO A 1 86 ? 7.580 -3.531 9.409 1.00 85.44 86 PRO A N 1
ATOM 697 C CA . PRO A 1 86 ? 8.332 -2.727 10.363 1.00 85.44 86 PRO A CA 1
ATOM 698 C C . PRO A 1 86 ? 8.798 -3.576 11.553 1.00 85.44 86 PRO A C 1
ATOM 700 O O . PRO A 1 86 ? 8.098 -4.492 11.977 1.00 85.44 86 PRO A O 1
ATOM 703 N N . THR A 1 87 ? 9.957 -3.248 12.123 1.00 84.50 87 THR A N 1
ATOM 704 C CA . THR A 1 87 ? 10.461 -3.901 13.346 1.00 84.50 87 THR A CA 1
ATOM 705 C C . THR A 1 87 ? 9.599 -3.587 14.568 1.00 84.50 87 THR A C 1
ATOM 707 O O . THR A 1 87 ? 9.476 -4.419 15.461 1.00 84.50 87 THR A O 1
ATOM 710 N N . SER A 1 88 ? 8.979 -2.404 14.590 1.00 86.06 88 SER A N 1
ATOM 711 C CA . SER A 1 88 ? 7.993 -1.992 15.588 1.00 86.06 88 SER A CA 1
ATOM 712 C C . SER A 1 88 ? 6.653 -1.707 14.921 1.00 86.06 88 SER A C 1
ATOM 714 O O . SER A 1 88 ? 6.587 -0.986 13.926 1.00 86.06 88 SER A O 1
ATOM 716 N N . LEU A 1 89 ? 5.573 -2.233 15.502 1.00 81.25 89 LEU A N 1
ATOM 717 C CA . LEU A 1 89 ? 4.201 -1.915 15.093 1.00 81.25 89 LEU A CA 1
ATOM 718 C C . LEU A 1 89 ? 3.718 -0.567 15.656 1.00 81.25 89 LEU A C 1
ATOM 720 O O . LEU A 1 89 ? 2.668 -0.073 15.248 1.00 81.25 89 LEU A O 1
ATOM 724 N N . GLN A 1 90 ? 4.488 0.045 16.561 1.00 81.94 90 GLN A N 1
ATOM 725 C CA . GLN A 1 90 ? 4.274 1.418 17.009 1.00 81.94 90 GLN A CA 1
ATOM 726 C C . GLN A 1 90 ? 4.923 2.363 15.999 1.00 81.94 90 GLN A C 1
ATOM 728 O O . GLN A 1 90 ? 6.109 2.682 16.078 1.00 81.94 90 GLN A O 1
ATOM 733 N N . LEU A 1 91 ? 4.140 2.756 15.000 1.00 81.31 91 LEU A N 1
ATOM 734 C CA . LEU A 1 91 ? 4.565 3.699 13.976 1.00 81.31 91 LEU A CA 1
ATOM 735 C C . LEU A 1 91 ? 4.230 5.125 14.408 1.00 81.31 91 LEU A C 1
ATOM 737 O O . LEU A 1 91 ? 3.153 5.387 14.943 1.00 81.31 91 LEU A O 1
ATOM 741 N N . ASN A 1 92 ? 5.135 6.058 14.117 1.00 82.44 92 ASN A N 1
ATOM 742 C CA . ASN A 1 92 ? 4.836 7.478 14.251 1.00 82.44 92 ASN A CA 1
ATOM 743 C C . ASN A 1 92 ? 3.658 7.851 13.344 1.00 82.44 92 ASN A C 1
ATOM 745 O O . ASN A 1 92 ? 3.502 7.306 12.248 1.00 82.44 92 ASN A O 1
ATOM 749 N N . ALA A 1 93 ? 2.848 8.813 13.784 1.00 81.94 93 ALA A N 1
ATOM 750 C CA . ALA A 1 93 ? 1.787 9.356 12.952 1.00 81.94 93 ALA A CA 1
ATOM 751 C C . ALA A 1 93 ? 2.382 9.966 11.673 1.00 81.94 93 ALA A C 1
ATOM 753 O O . ALA A 1 93 ? 3.333 10.748 11.716 1.00 81.94 93 ALA A O 1
ATOM 754 N N . VAL A 1 94 ? 1.803 9.614 10.529 1.00 80.31 94 VAL A N 1
ATOM 755 C CA . VAL A 1 94 ? 2.239 10.067 9.204 1.00 80.31 94 VAL A CA 1
ATOM 756 C C . VAL A 1 94 ? 1.055 10.630 8.429 1.00 80.31 94 VAL A C 1
ATOM 758 O O . VAL A 1 94 ? -0.079 10.179 8.584 1.00 80.31 94 VAL A O 1
ATOM 761 N N . ASN A 1 95 ? 1.318 11.615 7.571 1.00 79.44 95 ASN A N 1
ATOM 762 C CA . ASN A 1 95 ? 0.335 12.166 6.642 1.00 79.44 95 ASN A CA 1
ATOM 763 C C . ASN A 1 95 ? 0.894 12.099 5.219 1.00 79.44 95 ASN A C 1
ATOM 765 O O . ASN A 1 95 ? 1.787 12.861 4.856 1.00 79.44 95 ASN A O 1
ATOM 769 N N . TYR A 1 96 ? 0.327 11.208 4.408 1.00 82.94 96 TYR A N 1
ATOM 770 C CA . TYR A 1 96 ? 0.665 11.052 2.989 1.00 82.94 96 TYR A CA 1
ATOM 771 C C . TYR A 1 96 ? -0.464 11.548 2.068 1.00 82.94 96 TYR A C 1
ATOM 773 O O . TYR A 1 96 ? -0.732 10.977 1.012 1.00 82.94 96 TYR A O 1
ATOM 781 N N . GLY A 1 97 ? -1.164 12.611 2.477 1.00 87.94 97 GLY A N 1
ATOM 782 C CA . GLY A 1 97 ? -2.303 13.194 1.756 1.00 87.94 97 GLY A CA 1
ATOM 783 C C . GLY A 1 97 ? -3.667 12.905 2.390 1.00 87.94 97 GLY A C 1
ATOM 784 O O . GLY A 1 97 ? -4.672 13.471 1.951 1.00 87.94 97 GLY A O 1
ATOM 785 N N . PHE A 1 98 ? -3.687 12.082 3.438 1.00 88.38 98 PHE A N 1
ATOM 786 C CA . PHE A 1 98 ? -4.820 11.870 4.329 1.00 88.38 98 PHE A CA 1
ATOM 787 C C . PHE A 1 98 ? -4.329 11.921 5.775 1.00 88.38 98 PHE A C 1
ATOM 789 O O . PHE A 1 98 ? -3.313 11.313 6.113 1.00 88.38 98 PHE A O 1
ATOM 796 N N . LYS A 1 99 ? -5.077 12.619 6.625 1.00 89.56 99 LYS A N 1
ATOM 797 C CA . LYS A 1 99 ? -5.019 12.478 8.080 1.00 89.56 99 LYS A CA 1
ATOM 798 C C . LYS A 1 99 ? -6.180 11.578 8.483 1.00 89.56 99 LYS A C 1
ATOM 800 O O . LYS A 1 99 ? -7.312 11.869 8.104 1.00 89.56 99 LYS A O 1
ATOM 805 N N . ILE A 1 100 ? -5.904 10.505 9.214 1.00 89.75 100 ILE A N 1
ATOM 806 C CA . ILE A 1 100 ? -6.923 9.585 9.726 1.00 89.75 100 ILE A CA 1
ATOM 807 C C . ILE A 1 100 ? -6.828 9.591 11.246 1.00 89.75 100 ILE A C 1
ATOM 809 O O . ILE A 1 100 ? -5.749 9.404 11.803 1.00 89.75 100 ILE A O 1
ATOM 813 N N . GLU A 1 101 ? -7.956 9.808 11.905 1.00 89.25 101 GLU A N 1
ATOM 814 C CA . GLU A 1 101 ? -8.094 9.756 13.356 1.00 89.25 101 GLU A CA 1
ATOM 815 C C . GLU A 1 101 ? -9.162 8.723 13.704 1.00 89.25 101 GLU A C 1
ATOM 817 O O . GLU A 1 101 ? -10.238 8.715 13.107 1.00 89.25 101 GLU A O 1
ATOM 822 N N . ARG A 1 102 ? -8.858 7.846 14.663 1.00 91.31 102 ARG A N 1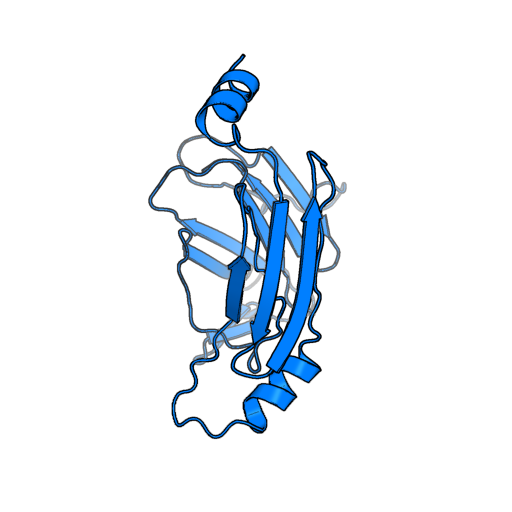
ATOM 823 C CA . ARG A 1 102 ? -9.793 6.855 15.196 1.00 91.31 102 ARG A CA 1
ATOM 824 C C . ARG A 1 102 ? -10.045 7.165 16.664 1.00 91.31 102 ARG A C 1
ATOM 826 O O . ARG A 1 102 ? -9.093 7.297 17.431 1.00 91.31 102 ARG A O 1
ATOM 833 N N . THR A 1 103 ? -11.308 7.238 17.056 1.00 91.50 103 THR A N 1
ATOM 834 C CA . THR A 1 103 ? -11.712 7.375 18.457 1.00 91.50 103 THR A CA 1
ATOM 835 C C . THR A 1 103 ? -12.724 6.303 18.829 1.00 91.50 103 THR A C 1
ATOM 837 O O . THR A 1 103 ? -13.485 5.822 17.983 1.00 91.50 103 THR A O 1
ATOM 840 N N . TYR A 1 104 ? -12.724 5.925 20.105 1.00 92.69 104 TYR A N 1
ATOM 841 C CA . TYR A 1 104 ? -13.669 4.971 20.666 1.00 92.69 104 TYR A CA 1
ATOM 842 C C . TYR A 1 104 ? -14.495 5.665 21.741 1.00 92.69 104 TYR A C 1
ATOM 844 O O . TYR A 1 104 ? -13.956 6.385 22.580 1.00 92.69 104 TYR A O 1
ATOM 852 N N . THR A 1 105 ? -15.804 5.444 21.731 1.00 91.56 105 THR A N 1
ATOM 853 C CA . THR A 1 105 ? -16.705 5.941 22.774 1.00 91.56 105 THR A CA 1
ATOM 854 C C . THR A 1 105 ? -17.589 4.809 23.266 1.00 91.56 105 THR A C 1
ATOM 856 O O . THR A 1 105 ? -18.050 3.990 22.467 1.00 91.56 105 THR A O 1
ATOM 859 N N . ALA A 1 106 ? -17.850 4.765 24.570 1.00 92.06 106 ALA A N 1
ATOM 860 C CA . ALA A 1 106 ? -18.808 3.820 25.123 1.00 92.06 106 ALA A CA 1
ATOM 861 C C . ALA A 1 106 ? -20.232 4.123 24.635 1.00 92.06 106 ALA A C 1
ATOM 863 O O . ALA A 1 106 ? -20.562 5.282 24.371 1.00 92.06 106 ALA A O 1
ATOM 864 N N . ILE A 1 107 ? -21.062 3.083 24.522 1.00 88.75 107 ILE A N 1
ATOM 865 C CA . ILE A 1 107 ? -22.485 3.229 24.191 1.00 88.75 107 ILE A CA 1
ATOM 866 C C . ILE A 1 107 ? -23.340 3.218 25.461 1.00 88.75 107 ILE A C 1
ATOM 868 O O . ILE A 1 107 ? -24.076 4.171 25.694 1.00 88.75 107 ILE A O 1
ATOM 872 N N . ASP A 1 108 ? -23.225 2.175 26.288 1.00 87.50 108 ASP A N 1
ATOM 873 C CA . ASP A 1 108 ? -24.129 1.990 27.432 1.00 87.50 108 ASP A CA 1
ATOM 874 C C . ASP A 1 108 ? -23.631 2.700 28.707 1.00 87.50 108 ASP A C 1
ATOM 876 O O . ASP A 1 108 ? -24.383 3.436 29.345 1.00 87.50 108 ASP A O 1
ATOM 880 N N . HIS A 1 109 ? -22.347 2.552 29.063 1.00 92.06 109 HIS A N 1
ATOM 881 C CA . HIS A 1 109 ? -21.753 3.213 30.234 1.00 92.06 109 HIS A CA 1
ATOM 882 C C . HIS A 1 109 ? -20.354 3.760 29.948 1.00 92.06 109 HIS A C 1
ATOM 884 O O . HIS A 1 109 ? -19.491 3.044 29.449 1.00 92.06 109 HIS A O 1
ATOM 890 N N . LEU A 1 110 ? -20.093 5.013 30.343 1.00 90.69 110 LEU A N 1
ATOM 891 C CA . LEU A 1 110 ? -18.823 5.714 30.087 1.00 90.69 110 LEU A CA 1
ATOM 892 C C . LEU A 1 110 ? -17.581 4.954 30.576 1.00 90.69 110 LEU A C 1
ATOM 894 O O . LEU A 1 110 ? -16.525 5.055 29.964 1.00 90.69 110 LEU A O 1
ATOM 898 N N . SER A 1 111 ? -17.704 4.163 31.643 1.00 93.38 111 SER A N 1
ATOM 899 C CA . SER A 1 111 ? -16.600 3.372 32.195 1.00 93.38 111 SER A CA 1
ATOM 900 C C . SER A 1 111 ? -16.168 2.198 31.308 1.00 93.38 111 SER A C 1
ATOM 902 O O . SER A 1 111 ? -15.095 1.643 31.551 1.00 93.38 111 SER A O 1
ATOM 904 N N . HIS A 1 112 ? -16.962 1.815 30.298 1.00 94.06 112 HIS A N 1
ATOM 905 C CA . HIS A 1 112 ? -16.684 0.674 29.415 1.00 94.06 112 HIS A CA 1
ATOM 906 C C . HIS A 1 112 ? -15.548 0.931 28.427 1.00 94.06 112 HIS A C 1
ATOM 908 O O . HIS A 1 112 ? -14.993 -0.024 27.887 1.00 94.06 112 HIS A O 1
ATOM 914 N N . VAL A 1 113 ? -15.214 2.197 28.178 1.00 94.44 113 VAL A N 1
ATOM 915 C CA . VAL A 1 113 ? -14.152 2.596 27.257 1.00 94.44 113 VAL A CA 1
ATOM 916 C C . VAL A 1 113 ? -13.273 3.619 27.956 1.00 94.44 113 VAL A C 1
ATOM 918 O O . VAL A 1 113 ? -13.740 4.699 28.307 1.00 94.44 113 VAL A O 1
ATOM 921 N N . GLN A 1 114 ? -11.998 3.289 28.147 1.00 94.44 114 GLN A N 1
ATOM 922 C CA . GLN A 1 114 ? -11.046 4.168 28.824 1.00 94.44 114 GLN A CA 1
ATOM 923 C C . GLN A 1 114 ? -9.761 4.275 28.018 1.00 94.44 114 GLN A C 1
ATOM 925 O O . GLN A 1 114 ? -9.128 3.262 27.720 1.00 94.44 114 GLN A O 1
ATOM 930 N N . GLN A 1 115 ? -9.359 5.503 27.703 1.00 93.81 115 GLN A N 1
ATOM 931 C CA . GLN A 1 115 ? -8.039 5.765 27.148 1.00 93.81 115 GLN A CA 1
ATOM 932 C C . GLN A 1 115 ? -7.036 5.936 28.291 1.00 93.81 115 GLN A C 1
ATOM 934 O O . GLN A 1 115 ? -7.274 6.703 29.224 1.00 93.81 115 GLN A O 1
ATOM 939 N N . GLN A 1 116 ? -5.935 5.199 28.230 1.00 92.88 116 GLN A N 1
ATOM 940 C CA . GLN A 1 116 ? -4.833 5.292 29.180 1.00 92.88 116 GLN A CA 1
ATOM 941 C C . GLN A 1 116 ? -3.916 6.476 28.836 1.00 92.88 116 GLN A C 1
ATOM 943 O O . GLN A 1 116 ? -3.970 7.034 27.738 1.00 92.88 116 GLN A O 1
ATOM 948 N N . SER A 1 117 ? -3.043 6.854 29.771 1.00 92.75 117 SER A N 1
ATOM 949 C CA . SER A 1 117 ? -2.092 7.963 29.598 1.00 92.75 117 SER A CA 1
ATOM 950 C C . SER A 1 117 ? -1.066 7.730 28.484 1.00 92.75 117 SER A C 1
ATOM 952 O O . SER A 1 117 ? -0.570 8.692 27.904 1.00 92.75 117 SER A O 1
ATOM 954 N N . ASP A 1 118 ? -0.775 6.472 28.158 1.00 88.38 118 ASP A N 1
ATOM 955 C CA . ASP A 1 118 ? 0.100 6.067 27.051 1.00 88.38 118 ASP A CA 1
ATOM 956 C C . ASP A 1 118 ? -0.623 6.013 25.687 1.00 88.38 118 ASP A C 1
ATOM 958 O O . ASP A 1 118 ? -0.024 5.661 24.671 1.00 88.38 118 ASP A O 1
ATOM 962 N N . GLY A 1 119 ? -1.913 6.367 25.650 1.00 87.00 119 GLY A N 1
ATOM 963 C CA . GLY A 1 119 ? -2.748 6.370 24.452 1.00 87.00 119 GLY A CA 1
ATOM 964 C C . GLY A 1 119 ? -3.404 5.027 24.117 1.00 87.00 119 GLY A C 1
ATOM 965 O O . GLY A 1 119 ? -4.198 4.980 23.170 1.00 87.00 119 GLY A O 1
ATOM 966 N N . THR A 1 120 ? -3.129 3.958 24.874 1.00 89.12 120 THR A N 1
ATOM 967 C CA . THR A 1 120 ? -3.812 2.664 24.716 1.00 89.12 120 THR A CA 1
ATOM 968 C C . THR A 1 120 ? -5.275 2.744 25.154 1.00 89.12 120 THR A C 1
ATOM 970 O O . THR A 1 120 ? -5.669 3.613 25.931 1.00 89.12 120 THR A O 1
ATOM 973 N N . TRP A 1 121 ? -6.112 1.850 24.624 1.00 91.62 121 TRP A N 1
ATOM 974 C CA . TRP A 1 121 ? -7.539 1.801 24.939 1.00 91.62 121 TRP A CA 1
ATOM 975 C C . TRP A 1 121 ? -7.882 0.508 25.665 1.00 91.62 121 TRP A C 1
ATOM 977 O O . TRP A 1 121 ? -7.568 -0.577 25.182 1.00 91.62 121 TRP A O 1
ATOM 987 N N . ASN A 1 122 ? -8.585 0.643 26.785 1.00 93.31 122 ASN A N 1
ATOM 988 C CA . ASN A 1 122 ? -9.173 -0.460 27.525 1.00 93.31 122 ASN A CA 1
ATOM 989 C C . ASN A 1 122 ? -10.672 -0.518 27.251 1.00 93.31 122 ASN A C 1
ATOM 991 O O . ASN A 1 122 ? -11.379 0.489 27.360 1.00 93.31 122 ASN A O 1
ATOM 995 N N . PHE A 1 123 ? -11.144 -1.717 26.923 1.00 94.00 123 PHE A N 1
ATOM 996 C CA . PHE A 1 123 ? -12.549 -2.003 26.678 1.00 94.00 123 PHE A CA 1
ATOM 997 C C . PHE A 1 123 ? -13.042 -3.027 27.689 1.00 94.00 123 PHE A C 1
ATOM 999 O O . PHE A 1 123 ? -12.377 -4.035 27.944 1.00 94.00 123 PHE A O 1
ATOM 1006 N N . ARG A 1 124 ? -14.224 -2.790 28.252 1.00 93.62 124 ARG A N 1
ATOM 1007 C CA . ARG A 1 124 ? -14.908 -3.808 29.044 1.00 93.62 124 ARG A CA 1
ATOM 1008 C C . ARG A 1 124 ? -15.408 -4.914 28.109 1.00 93.62 124 ARG A C 1
ATOM 1010 O O . ARG A 1 124 ? -15.977 -4.636 27.057 1.00 93.62 124 ARG A O 1
ATOM 1017 N N . LEU A 1 125 ? -15.163 -6.166 28.487 1.00 92.25 125 LEU A N 1
ATOM 1018 C CA . LEU A 1 125 ? -15.574 -7.331 27.701 1.00 92.25 125 LEU A CA 1
ATOM 1019 C C . LEU A 1 125 ? -17.098 -7.398 27.568 1.00 92.25 125 LEU A C 1
ATOM 1021 O O . LEU A 1 125 ? -17.809 -7.064 28.512 1.00 92.25 125 LEU A O 1
ATOM 1025 N N . ASN A 1 126 ? -17.568 -7.894 26.421 1.00 89.75 126 ASN A N 1
ATOM 1026 C CA . ASN A 1 126 ? -18.988 -8.043 26.071 1.00 89.75 126 ASN A CA 1
ATOM 1027 C C . ASN A 1 126 ? -19.792 -6.734 26.022 1.00 89.75 126 ASN A C 1
ATOM 1029 O O . ASN A 1 126 ? -21.018 -6.775 25.972 1.00 89.75 126 ASN A O 1
ATOM 1033 N N . GLU A 1 127 ? -19.123 -5.583 26.005 1.00 92.12 127 GLU A N 1
ATOM 1034 C CA . GLU A 1 127 ? -19.779 -4.281 25.924 1.00 92.12 127 GLU A CA 1
ATOM 1035 C C . GLU A 1 127 ? -19.661 -3.679 24.527 1.00 92.12 127 GLU A C 1
ATOM 1037 O O . GLU A 1 127 ? -18.692 -3.903 23.795 1.00 92.12 127 GLU A O 1
ATOM 1042 N N . LYS A 1 128 ? -20.656 -2.873 24.154 1.00 88.31 128 LYS A N 1
ATOM 1043 C CA . LYS A 1 128 ? -20.670 -2.218 22.846 1.00 88.31 128 LYS A CA 1
ATOM 1044 C C . LYS A 1 128 ? -19.803 -0.964 22.873 1.00 88.31 128 LYS A C 1
ATOM 1046 O O . LYS A 1 128 ? -19.914 -0.112 23.759 1.00 88.31 128 LYS A O 1
ATOM 1051 N N . ILE A 1 129 ? -19.003 -0.811 21.825 1.00 90.19 129 ILE A N 1
ATOM 1052 C CA . ILE A 1 129 ? -18.183 0.372 21.584 1.00 90.19 129 ILE A CA 1
ATOM 1053 C C . ILE A 1 129 ? -18.584 1.008 20.259 1.00 90.19 129 ILE A C 1
ATOM 1055 O O . ILE A 1 129 ? -18.867 0.322 19.276 1.00 90.19 129 ILE A O 1
ATOM 1059 N N . LYS A 1 130 ? -18.586 2.336 20.214 1.00 88.69 130 LYS A N 1
ATOM 1060 C CA . LYS A 1 130 ? -18.729 3.086 18.971 1.00 88.69 130 LYS A CA 1
ATOM 1061 C C . LYS A 1 130 ? -17.347 3.505 18.491 1.00 88.69 130 LYS A C 1
ATOM 1063 O O . LYS A 1 130 ? -16.629 4.207 19.200 1.00 88.69 130 LYS A O 1
ATOM 1068 N N . VAL A 1 131 ? -17.006 3.101 17.273 1.00 89.75 131 VAL A N 1
ATOM 1069 C CA . VAL A 1 131 ? -15.786 3.526 16.579 1.00 89.75 131 VAL A CA 1
ATOM 1070 C C . VAL A 1 131 ? -16.124 4.715 15.685 1.00 89.75 131 VAL A C 1
ATOM 1072 O O . VAL A 1 131 ? -17.036 4.633 14.861 1.00 89.75 131 VAL A O 1
ATOM 1075 N N . THR A 1 132 ? -15.395 5.821 15.832 1.00 88.94 132 THR A N 1
ATOM 1076 C CA . THR A 1 132 ? -15.495 6.977 14.930 1.00 88.94 132 THR A CA 1
ATOM 1077 C C . THR A 1 132 ? -14.182 7.149 14.182 1.00 88.94 132 THR A C 1
ATOM 1079 O O . THR A 1 132 ? -13.132 7.337 14.794 1.00 88.94 132 THR A O 1
ATOM 1082 N N . LEU A 1 133 ? -14.249 7.087 12.852 1.00 89.94 133 LEU A N 1
ATOM 1083 C CA . LEU A 1 133 ? -13.124 7.350 11.959 1.00 89.94 133 LEU A CA 1
ATOM 1084 C C . LEU A 1 133 ? -13.315 8.701 11.280 1.00 89.94 133 LEU A C 1
ATOM 1086 O O . LEU A 1 133 ? -14.257 8.890 10.508 1.00 89.94 133 LEU A O 1
ATOM 1090 N N . THR A 1 134 ? -12.388 9.617 11.528 1.00 88.50 134 THR A N 1
ATOM 1091 C CA . THR A 1 134 ? -12.341 10.926 10.881 1.00 88.50 134 THR A CA 1
ATOM 1092 C C . THR A 1 134 ? -11.201 10.928 9.877 1.00 88.50 134 THR A C 1
ATOM 1094 O O . THR A 1 134 ? -10.037 10.824 10.253 1.00 88.50 134 THR A O 1
ATOM 1097 N N . MET A 1 135 ? -11.529 11.055 8.590 1.00 87.25 135 MET A N 1
ATOM 1098 C CA . MET A 1 135 ? -10.539 11.192 7.525 1.00 87.25 135 MET A CA 1
ATOM 1099 C C . MET A 1 135 ? -10.589 12.596 6.923 1.00 87.25 135 MET A C 1
ATOM 1101 O O . MET A 1 135 ? -11.618 13.019 6.397 1.00 87.25 135 MET A O 1
ATOM 1105 N N . THR A 1 136 ? -9.452 13.286 6.949 1.00 88.19 136 THR A N 1
ATOM 1106 C CA . THR A 1 136 ? -9.288 14.655 6.450 1.00 88.19 136 THR A CA 1
ATOM 1107 C C . THR A 1 136 ? -8.256 14.683 5.326 1.00 88.19 136 THR A C 1
ATOM 1109 O O . THR A 1 136 ? -7.197 14.066 5.424 1.00 88.19 136 THR A O 1
ATOM 1112 N N . THR A 1 137 ? -8.537 15.423 4.253 1.00 87.75 137 THR A N 1
ATOM 1113 C CA . THR A 1 137 ? -7.612 15.642 3.130 1.00 87.75 137 THR A CA 1
ATOM 1114 C C . THR A 1 137 ? -7.657 17.102 2.682 1.00 87.75 137 THR A C 1
ATOM 1116 O O . THR A 1 137 ? -8.678 17.770 2.833 1.00 87.75 137 THR A O 1
ATOM 1119 N N . THR A 1 138 ? -6.546 17.613 2.150 1.00 86.88 138 THR A N 1
ATOM 1120 C CA . THR A 1 138 ? -6.419 19.005 1.680 1.00 86.88 138 THR A CA 1
ATOM 1121 C C . THR A 1 138 ? -6.834 19.191 0.221 1.00 86.88 138 THR A C 1
ATOM 1123 O O . THR A 1 138 ? -6.955 20.320 -0.246 1.00 86.88 138 THR A O 1
ATOM 1126 N N . GLN A 1 139 ? -7.044 18.100 -0.519 1.00 85.81 139 GLN A N 1
ATOM 1127 C CA . GLN A 1 139 ? -7.395 18.118 -1.938 1.00 85.81 139 GLN A CA 1
ATOM 1128 C C . GLN A 1 139 ? -8.486 17.095 -2.233 1.00 85.81 139 GLN A C 1
ATOM 1130 O O . GLN A 1 139 ? -8.696 16.159 -1.470 1.00 85.81 139 GLN A O 1
ATOM 1135 N N . ARG A 1 140 ? -9.158 17.248 -3.375 1.00 84.44 140 ARG A N 1
ATOM 1136 C CA . ARG A 1 140 ? -10.168 16.289 -3.822 1.00 84.44 140 ARG A CA 1
ATOM 1137 C C . ARG A 1 140 ? -9.520 14.972 -4.258 1.00 84.44 140 ARG A C 1
ATOM 1139 O O . ARG A 1 140 ? -8.539 14.975 -5.001 1.00 84.44 140 ARG A O 1
ATOM 1146 N N . ARG A 1 141 ? -10.072 13.852 -3.805 1.00 84.00 141 ARG A N 1
ATOM 1147 C CA . ARG A 1 141 ? -9.602 12.484 -4.010 1.00 84.00 141 ARG A CA 1
ATOM 1148 C C . ARG A 1 141 ? -10.774 11.595 -4.432 1.00 84.00 141 ARG A C 1
ATOM 1150 O O . ARG A 1 141 ? -11.806 11.515 -3.772 1.00 84.00 141 ARG A O 1
ATOM 1157 N N . TYR A 1 142 ? -10.587 10.884 -5.536 1.00 84.75 142 TYR A N 1
ATOM 1158 C CA . TYR A 1 142 ? -11.556 9.923 -6.060 1.00 84.75 142 TYR A CA 1
ATOM 1159 C C . TYR A 1 142 ? -11.054 8.497 -5.840 1.00 84.75 142 TYR A C 1
ATOM 1161 O O . TYR A 1 142 ? -9.849 8.284 -5.714 1.00 84.75 142 TYR A O 1
ATOM 1169 N N . HIS A 1 143 ? -11.978 7.532 -5.824 1.00 82.81 143 HIS A N 1
ATOM 1170 C CA . HIS A 1 143 ? -11.676 6.100 -5.683 1.00 82.81 143 HIS A CA 1
ATOM 1171 C C . HIS A 1 143 ? -10.876 5.762 -4.416 1.00 82.81 143 HIS A C 1
ATOM 1173 O O . HIS A 1 143 ? -9.888 5.032 -4.462 1.00 82.81 143 HIS A O 1
ATOM 1179 N N . VAL A 1 144 ? -11.308 6.307 -3.276 1.00 83.06 144 VAL A N 1
ATOM 1180 C CA . VAL A 1 144 ? -10.666 6.075 -1.980 1.00 83.06 144 VAL A CA 1
ATOM 1181 C C . VAL A 1 144 ? -11.382 4.944 -1.244 1.00 83.06 144 VAL A C 1
ATOM 1183 O O . VAL A 1 144 ? -12.612 4.935 -1.141 1.00 83.06 144 VAL A O 1
ATOM 1186 N N . ALA A 1 145 ? -10.594 4.014 -0.710 1.00 84.69 145 ALA A N 1
ATOM 1187 C CA . ALA A 1 145 ? -11.047 2.989 0.218 1.00 84.69 145 ALA A CA 1
ATOM 1188 C C . ALA A 1 145 ? -10.458 3.269 1.601 1.00 84.69 145 ALA A C 1
ATOM 1190 O O . ALA A 1 145 ? -9.244 3.444 1.729 1.00 84.69 145 ALA A O 1
ATOM 1191 N N . LEU A 1 146 ? -11.309 3.281 2.625 1.00 85.19 146 LEU A N 1
ATOM 1192 C CA . LEU A 1 146 ? -10.884 3.273 4.019 1.00 85.19 146 LEU A CA 1
ATOM 1193 C C . LEU A 1 146 ? -11.100 1.866 4.572 1.00 85.19 146 LEU A C 1
ATOM 1195 O O . LEU A 1 146 ? -12.226 1.369 4.583 1.00 85.19 146 LEU A O 1
ATOM 1199 N N . VAL A 1 147 ? -10.014 1.235 5.011 1.00 88.12 147 VAL A N 1
ATOM 1200 C CA . VAL A 1 147 ? -10.043 -0.080 5.656 1.00 88.12 147 VAL A CA 1
ATOM 1201 C C . VAL A 1 147 ? -9.710 0.111 7.126 1.00 88.12 147 VAL A C 1
ATOM 1203 O O . VAL A 1 147 ? -8.621 0.573 7.464 1.00 88.12 147 VAL A O 1
ATOM 1206 N N . ASP A 1 148 ? -10.653 -0.251 7.985 1.00 88.69 148 ASP A N 1
ATOM 1207 C CA . ASP A 1 148 ? -10.508 -0.194 9.430 1.00 88.69 148 ASP A CA 1
ATOM 1208 C C . ASP A 1 148 ? -10.248 -1.593 9.982 1.00 88.69 148 ASP A C 1
ATOM 1210 O O . ASP A 1 148 ? -11.170 -2.401 10.071 1.00 88.69 148 ASP A O 1
ATOM 1214 N N . TYR A 1 149 ? -8.995 -1.898 10.327 1.00 87.62 149 TYR A N 1
ATOM 1215 C CA . TYR A 1 149 ? -8.671 -3.131 11.045 1.00 87.62 149 TYR A CA 1
ATOM 1216 C C . TYR A 1 149 ? -9.060 -2.992 12.513 1.00 87.62 149 TYR A C 1
ATOM 1218 O O . TYR A 1 149 ? -8.610 -2.058 13.195 1.00 87.62 149 TYR A O 1
ATOM 1226 N N . LEU A 1 150 ? -9.882 -3.928 12.979 1.00 86.62 150 LEU A N 1
ATOM 1227 C CA . LEU A 1 150 ? -10.379 -3.955 14.345 1.00 86.62 150 LEU A CA 1
ATOM 1228 C C . LEU A 1 150 ? -9.336 -4.590 15.277 1.00 86.62 150 LEU A C 1
ATOM 1230 O O . LEU A 1 150 ? -8.624 -5.512 14.868 1.00 86.62 150 LEU 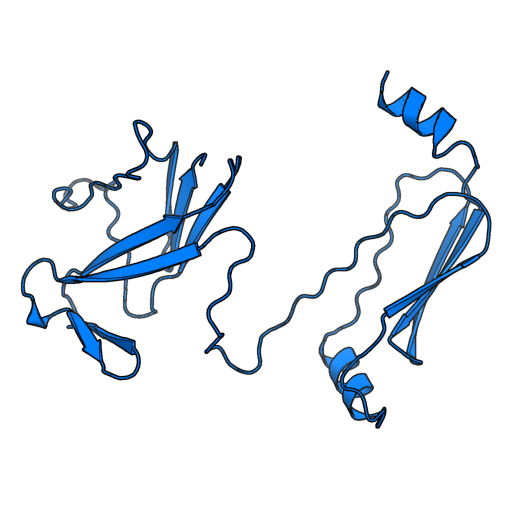A O 1
ATOM 1234 N N . PRO A 1 151 ? -9.229 -4.122 16.533 1.00 85.25 151 PRO A N 1
ATOM 1235 C CA . PRO A 1 151 ? -8.483 -4.839 17.560 1.00 85.25 151 PRO A CA 1
ATOM 1236 C C . PRO A 1 151 ? -9.005 -6.274 17.700 1.00 85.25 151 PRO A C 1
ATOM 1238 O O . PRO A 1 151 ? -10.203 -6.498 17.573 1.00 85.25 151 PRO A O 1
ATOM 1241 N N . ALA A 1 152 ? -8.133 -7.232 18.024 1.00 82.00 152 ALA A N 1
ATOM 1242 C CA . ALA A 1 152 ? -8.475 -8.662 18.053 1.00 82.00 152 ALA A CA 1
ATOM 1243 C C . ALA A 1 152 ? -9.637 -9.041 18.999 1.00 82.00 152 ALA A C 1
ATOM 1245 O O . ALA A 1 152 ? -10.218 -10.106 18.847 1.00 82.00 152 ALA A O 1
ATOM 1246 N N . VAL A 1 153 ? -9.965 -8.184 19.970 1.00 85.44 153 VAL A N 1
ATOM 1247 C CA . VAL A 1 153 ? -11.061 -8.378 20.940 1.00 85.44 153 VAL A CA 1
ATOM 1248 C C . VAL A 1 153 ? -12.406 -7.853 20.408 1.00 85.44 153 VAL A C 1
ATOM 1250 O O . VAL A 1 153 ? -13.445 -8.072 21.020 1.00 85.44 153 VAL A O 1
ATOM 1253 N N . CYS A 1 154 ? -12.406 -7.118 19.294 1.00 87.88 154 CYS A N 1
ATOM 1254 C CA . CYS A 1 154 ? -13.581 -6.431 18.769 1.00 87.88 154 CYS A CA 1
ATOM 1255 C C . CYS A 1 154 ? -14.124 -7.129 17.523 1.00 87.88 154 CYS A C 1
ATOM 1257 O O . CYS A 1 154 ? -13.387 -7.380 16.571 1.00 87.88 154 CYS A O 1
ATOM 1259 N N . GLU A 1 155 ? -15.440 -7.317 17.491 1.00 86.50 155 GLU A N 1
ATOM 1260 C CA . GLU A 1 155 ? -16.170 -7.800 16.322 1.00 86.50 155 GLU A CA 1
ATOM 1261 C C . GLU A 1 155 ? -17.109 -6.706 15.795 1.00 86.50 155 GLU A C 1
ATOM 1263 O O . GLU A 1 155 ? -17.706 -5.964 16.585 1.00 86.50 155 GLU A O 1
ATOM 1268 N N . PRO A 1 156 ? -17.260 -6.561 14.467 1.00 86.56 156 PRO A N 1
ATOM 1269 C CA . PRO A 1 156 ? -18.173 -5.578 13.913 1.00 86.56 156 PRO A CA 1
ATOM 1270 C C . PRO A 1 156 ? -19.623 -6.047 14.037 1.00 86.56 156 PRO A C 1
ATOM 1272 O O . PRO A 1 156 ? -19.976 -7.156 13.638 1.00 86.56 156 PRO A O 1
ATOM 1275 N N . LEU A 1 157 ? -20.499 -5.149 14.484 1.00 83.69 157 LEU A N 1
ATOM 1276 C CA . LEU A 1 157 ? -21.941 -5.371 14.436 1.00 83.69 157 LEU A CA 1
ATOM 1277 C C . LEU A 1 157 ? -22.461 -5.115 13.016 1.00 83.69 157 LEU A C 1
ATOM 1279 O O . LEU A 1 157 ? -22.447 -3.986 12.523 1.00 83.69 157 LEU A O 1
ATOM 1283 N N . ASN A 1 158 ? -22.925 -6.176 12.352 1.00 81.25 158 ASN A N 1
ATOM 1284 C CA . ASN A 1 158 ? -23.460 -6.087 10.998 1.00 81.25 158 ASN A CA 1
ATOM 1285 C C . ASN A 1 158 ? -24.908 -5.578 11.007 1.00 81.25 158 ASN A C 1
ATOM 1287 O O . ASN A 1 158 ? -25.844 -6.308 11.342 1.00 81.25 158 ASN A O 1
ATOM 1291 N N . THR A 1 159 ? -25.103 -4.339 10.567 1.00 77.19 159 THR A N 1
ATOM 1292 C CA . THR A 1 159 ? -26.423 -3.693 10.511 1.00 77.19 159 THR A CA 1
ATOM 1293 C C . THR A 1 159 ? -27.308 -4.126 9.356 1.00 77.19 159 THR A C 1
ATOM 1295 O O . THR A 1 159 ? -28.470 -3.737 9.308 1.00 77.19 159 THR A O 1
ATOM 1298 N N . LYS A 1 160 ? -26.799 -4.945 8.429 1.00 75.12 160 LYS A N 1
ATOM 1299 C CA . LYS A 1 160 ? -27.622 -5.545 7.368 1.00 75.12 160 LYS A CA 1
ATOM 1300 C C . LYS A 1 160 ? -28.414 -6.762 7.859 1.00 75.12 160 LYS A C 1
ATOM 1302 O O . LYS A 1 160 ? -29.242 -7.272 7.111 1.00 75.12 160 LYS A O 1
ATOM 1307 N N . LEU A 1 161 ? -28.139 -7.258 9.067 1.00 73.88 161 LEU A N 1
ATOM 1308 C CA . LEU A 1 161 ? -28.870 -8.373 9.666 1.00 73.88 161 LEU A CA 1
ATOM 1309 C C . LEU A 1 161 ? -30.097 -7.860 10.425 1.00 73.88 161 LEU A C 1
ATOM 1311 O O . LEU A 1 161 ? -30.012 -6.904 11.197 1.00 73.88 161 LEU A O 1
ATOM 1315 N N . ASN A 1 162 ? -31.233 -8.528 10.228 1.00 72.06 162 ASN A N 1
ATOM 1316 C CA . ASN A 1 162 ? -32.455 -8.225 10.966 1.00 72.06 162 ASN A CA 1
ATOM 1317 C C . ASN A 1 162 ? -32.247 -8.472 12.467 1.00 72.06 162 ASN A C 1
ATOM 1319 O O . ASN A 1 162 ? -31.787 -9.541 12.862 1.00 72.06 162 ASN A O 1
ATOM 1323 N N . GLY A 1 163 ? -32.620 -7.491 13.292 1.00 72.44 163 GLY A N 1
ATOM 1324 C CA . GLY A 1 163 ? -32.482 -7.547 14.752 1.00 72.44 163 GLY A CA 1
ATOM 1325 C C . GLY A 1 163 ? -31.216 -6.883 15.304 1.00 72.44 163 GLY A C 1
ATOM 1326 O O . GLY A 1 163 ? -31.122 -6.693 16.515 1.00 72.44 163 GLY A O 1
ATOM 1327 N N . THR A 1 164 ? -30.270 -6.468 14.455 1.00 71.31 164 THR A N 1
ATOM 1328 C CA . THR A 1 164 ? -29.131 -5.650 14.896 1.00 71.31 164 THR A CA 1
ATOM 1329 C C . THR A 1 164 ? -29.602 -4.229 15.218 1.00 71.31 164 THR A C 1
ATOM 1331 O O . THR A 1 164 ? -30.254 -3.594 14.391 1.00 71.31 164 THR A O 1
ATOM 1334 N N . MET A 1 165 ? -29.255 -3.701 16.398 1.00 66.06 165 MET A N 1
ATOM 1335 C CA . MET A 1 165 ? -29.575 -2.313 16.763 1.00 66.06 165 MET A CA 1
ATOM 1336 C C . MET A 1 165 ? -28.914 -1.326 15.790 1.00 66.06 165 MET A C 1
ATOM 1338 O O . MET A 1 165 ? -27.694 -1.337 15.618 1.00 66.06 165 MET A O 1
ATOM 1342 N N . THR A 1 166 ? -29.712 -0.441 15.189 1.00 62.25 166 THR A N 1
ATOM 1343 C CA . THR A 1 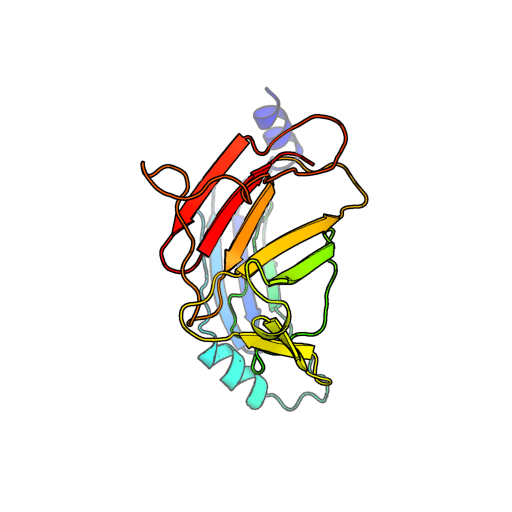166 ? -29.252 0.545 14.194 1.00 62.25 166 THR A CA 1
ATOM 1344 C C . THR A 1 166 ? -29.138 1.972 14.730 1.00 62.25 166 THR A C 1
ATOM 1346 O O . THR A 1 166 ? -28.612 2.845 14.035 1.00 62.25 166 THR A O 1
ATOM 1349 N N . ASP A 1 167 ? -29.579 2.231 15.963 1.00 60.34 167 ASP A N 1
ATOM 1350 C CA . ASP A 1 167 ? -29.705 3.592 16.518 1.00 60.34 167 ASP A CA 1
ATOM 1351 C C . ASP A 1 167 ? -28.366 4.346 16.600 1.00 60.34 167 ASP A C 1
ATOM 1353 O O . ASP A 1 167 ? -28.320 5.575 16.582 1.00 60.34 167 ASP A O 1
ATOM 1357 N N . TYR A 1 168 ? -27.250 3.611 16.603 1.00 56.91 168 TYR A N 1
ATOM 1358 C CA . TYR A 1 168 ? -25.893 4.160 16.662 1.00 56.91 168 TYR A CA 1
ATOM 1359 C C . TYR A 1 168 ? -25.143 4.115 15.321 1.00 56.91 168 TYR A C 1
ATOM 1361 O O . TYR A 1 168 ? -23.989 4.542 15.251 1.00 56.91 168 TYR A O 1
ATOM 1369 N N . THR A 1 169 ? -25.787 3.651 14.243 1.00 52.53 169 THR A N 1
ATOM 1370 C CA . THR A 1 169 ? -25.181 3.481 12.906 1.00 52.53 169 THR A CA 1
ATOM 1371 C C . THR A 1 169 ? -25.452 4.605 11.923 1.00 52.53 169 THR A C 1
ATOM 1373 O O . THR A 1 169 ? -25.491 4.402 10.711 1.00 52.53 169 THR A O 1
ATOM 1376 N N . ASN A 1 170 ? -25.509 5.834 12.425 1.00 47.03 170 ASN A N 1
ATOM 1377 C CA . ASN A 1 170 ? -25.257 6.980 11.566 1.00 47.03 170 ASN A CA 1
ATOM 1378 C C . ASN A 1 170 ? -23.776 6.968 11.164 1.00 47.03 170 ASN A C 1
ATOM 1380 O O . ASN A 1 170 ? -22.945 7.652 11.761 1.00 47.03 170 ASN A O 1
ATOM 1384 N N . SER A 1 171 ? -23.433 6.196 10.130 1.00 45.19 171 SER A N 1
ATOM 1385 C CA . SER A 1 171 ? -22.231 6.423 9.334 1.00 45.19 171 SER A CA 1
ATOM 1386 C C . SER A 1 171 ? -22.432 7.721 8.549 1.00 45.19 171 SER A C 1
ATOM 1388 O O . SER A 1 171 ? -22.635 7.721 7.337 1.00 45.19 171 SER A O 1
ATOM 1390 N N . SER A 1 172 ? -22.460 8.850 9.252 1.00 37.94 172 SER A N 1
ATOM 1391 C CA . SER A 1 172 ? -22.455 10.163 8.633 1.00 37.94 172 SER A CA 1
ATOM 1392 C C . SER A 1 172 ? -21.005 10.517 8.336 1.00 37.94 172 SER A C 1
ATOM 1394 O O . SER A 1 172 ? -20.261 10.944 9.218 1.00 37.94 172 SER A O 1
ATOM 1396 N N . VAL A 1 173 ? -20.590 10.347 7.082 1.00 35.75 173 VAL A N 1
ATOM 1397 C CA . VAL A 1 173 ? -19.438 11.097 6.577 1.00 35.75 173 VAL A CA 1
ATOM 1398 C C . VAL A 1 173 ? -19.877 12.558 6.548 1.00 35.75 173 VAL A C 1
ATOM 1400 O O . VAL A 1 173 ? -20.575 12.992 5.632 1.00 35.75 173 VAL A O 1
ATOM 1403 N N . THR A 1 174 ? -19.534 13.324 7.582 1.00 32.75 174 THR A N 1
ATOM 1404 C CA . THR A 1 174 ? -19.855 14.753 7.632 1.00 32.75 174 THR A CA 1
ATOM 1405 C C . THR A 1 174 ? -18.863 15.526 6.763 1.00 32.75 174 THR A C 1
ATOM 1407 O O . THR A 1 174 ? -17.942 16.177 7.243 1.00 32.75 174 THR A O 1
ATOM 1410 N N . ARG A 1 175 ? -19.073 15.470 5.448 1.00 35.53 175 ARG A N 1
ATOM 1411 C CA . ARG A 1 175 ? -18.759 16.558 4.517 1.00 35.53 175 ARG A CA 1
ATOM 1412 C C . ARG A 1 175 ? -20.044 16.823 3.748 1.00 35.53 175 ARG A C 1
ATOM 1414 O O . ARG A 1 175 ? -20.701 15.872 3.339 1.00 35.53 175 ARG A O 1
ATOM 1421 N N . SER A 1 176 ? -20.438 18.089 3.619 1.00 37.72 176 SER A N 1
ATOM 1422 C CA . SER A 1 176 ? -21.703 18.533 3.016 1.00 37.72 176 SER A CA 1
ATOM 1423 C C . SER A 1 176 ? -22.257 17.560 1.952 1.00 37.72 176 SER A C 1
ATOM 1425 O O . SER A 1 176 ? -21.759 17.509 0.830 1.00 37.72 176 SER A O 1
ATOM 1427 N N . LYS A 1 177 ? -23.298 16.797 2.310 1.00 37.66 177 LYS A N 1
ATOM 1428 C CA . LYS A 1 177 ? -24.160 16.023 1.398 1.00 37.66 177 LYS A CA 1
ATOM 1429 C C . LYS A 1 177 ? -23.498 14.934 0.520 1.00 37.66 177 LYS A C 1
ATOM 1431 O O . LYS A 1 177 ? -23.636 15.011 -0.700 1.00 37.66 177 LYS A O 1
ATOM 1436 N N . ARG A 1 178 ? -22.916 13.860 1.081 1.00 41.84 178 ARG A N 1
ATOM 1437 C CA . ARG A 1 178 ? -22.981 12.505 0.460 1.00 41.84 178 ARG A CA 1
ATOM 1438 C C . ARG A 1 178 ? -22.531 11.386 1.412 1.00 41.84 178 ARG A C 1
ATOM 1440 O O . ARG A 1 178 ? -21.445 11.444 1.971 1.00 41.84 178 ARG A O 1
ATOM 1447 N N . SER A 1 179 ? -23.390 10.372 1.555 1.00 48.22 179 SER A N 1
ATOM 1448 C CA . SER A 1 179 ? -23.117 9.110 2.260 1.00 48.22 179 SER A CA 1
ATOM 1449 C C . SER A 1 179 ? -22.091 8.260 1.497 1.00 48.22 179 SER A C 1
ATOM 1451 O O . SER A 1 179 ? -21.933 8.427 0.283 1.00 48.22 179 SER A O 1
ATOM 1453 N N . SER A 1 180 ? -21.405 7.346 2.190 1.00 52.88 180 SER A N 1
ATOM 1454 C CA . SER A 1 180 ? -20.561 6.326 1.557 1.00 52.88 180 SER A CA 1
ATOM 1455 C C . SER A 1 180 ? -21.364 5.546 0.511 1.00 52.88 180 SER A C 1
ATOM 1457 O O . SER A 1 180 ? -22.557 5.289 0.682 1.00 52.88 180 SER A O 1
ATOM 1459 N N . ARG A 1 181 ? -20.726 5.185 -0.610 1.00 56.50 181 ARG A N 1
ATOM 1460 C CA . ARG A 1 181 ? -21.420 4.439 -1.678 1.00 56.50 181 ARG A CA 1
ATOM 1461 C C . ARG A 1 181 ? -21.616 2.969 -1.309 1.00 56.50 181 ARG A C 1
ATOM 1463 O O . ARG A 1 181 ? -22.560 2.354 -1.789 1.00 56.50 181 ARG A O 1
ATOM 1470 N N . TYR A 1 182 ? -20.715 2.406 -0.501 1.00 62.78 182 TYR A N 1
ATOM 1471 C CA . TYR A 1 182 ? -20.728 0.992 -0.132 1.00 62.78 182 TYR A CA 1
ATOM 1472 C C . TYR A 1 182 ? -19.930 0.735 1.155 1.00 62.78 182 TYR A C 1
ATOM 1474 O O . TYR A 1 182 ? -18.850 1.307 1.335 1.00 62.78 182 TYR A O 1
ATOM 1482 N N . SER A 1 183 ? -20.447 -0.149 2.015 1.00 63.88 183 SER A N 1
ATOM 1483 C CA . SER A 1 183 ? -19.750 -0.687 3.188 1.00 63.88 183 SER A CA 1
ATOM 1484 C C . SER A 1 183 ? -19.791 -2.219 3.228 1.00 63.88 183 SER A C 1
ATOM 1486 O O . SER A 1 183 ? -20.807 -2.853 2.898 1.00 63.88 183 SER A O 1
ATOM 1488 N N . GLU A 1 184 ? -18.668 -2.804 3.646 1.00 73.75 184 GLU A N 1
ATOM 1489 C CA . GLU A 1 184 ? -18.459 -4.243 3.820 1.00 73.75 184 GLU A CA 1
ATOM 1490 C C . GLU A 1 184 ? -17.941 -4.525 5.236 1.00 73.75 184 GLU A C 1
ATOM 1492 O O . GLU A 1 184 ? -17.016 -3.860 5.703 1.00 73.75 184 GLU A O 1
ATOM 1497 N N . TYR A 1 185 ? -18.530 -5.520 5.900 1.00 71.44 185 TYR A N 1
ATOM 1498 C CA . TYR A 1 185 ? -18.141 -5.970 7.236 1.00 71.44 185 TYR A CA 1
ATOM 1499 C C . TYR A 1 185 ? -17.481 -7.344 7.124 1.00 71.44 185 TYR A C 1
ATOM 1501 O O . TYR A 1 185 ? -18.072 -8.271 6.568 1.00 71.44 185 TYR A O 1
ATOM 1509 N N . ARG A 1 186 ? -16.258 -7.471 7.640 1.00 70.88 186 ARG A N 1
ATOM 1510 C CA . ARG A 1 186 ? -15.475 -8.712 7.702 1.00 70.88 186 ARG A CA 1
ATOM 1511 C C . ARG A 1 186 ? -15.133 -9.024 9.154 1.00 70.88 186 ARG A C 1
ATOM 1513 O O . ARG A 1 186 ? -15.103 -8.123 9.980 1.00 70.88 186 ARG A O 1
ATOM 1520 N N . LEU A 1 187 ? -14.788 -10.280 9.437 1.00 54.84 187 LEU A N 1
ATOM 1521 C CA . LEU A 1 187 ? -14.442 -10.768 10.783 1.00 54.84 187 LEU A CA 1
ATOM 1522 C C . LEU A 1 187 ? -13.473 -9.852 11.557 1.00 54.84 187 LEU A C 1
ATOM 1524 O O . LEU A 1 187 ? -13.652 -9.654 12.747 1.00 54.84 187 LEU A O 1
ATOM 1528 N N . ASN A 1 188 ? -12.475 -9.270 10.887 1.00 72.50 188 ASN A N 1
ATOM 1529 C CA . ASN A 1 188 ? -11.432 -8.453 11.520 1.00 72.50 188 ASN A CA 1
ATOM 1530 C C . ASN A 1 188 ? -11.340 -7.016 10.981 1.00 72.50 188 ASN A C 1
ATOM 1532 O O . ASN A 1 188 ? -10.391 -6.294 11.296 1.00 72.50 188 ASN A O 1
ATOM 1536 N N . SER A 1 189 ? -12.250 -6.613 10.093 1.00 72.38 189 SER A N 1
ATOM 1537 C CA . SER A 1 189 ? -12.158 -5.310 9.440 1.00 72.38 189 SER A CA 1
ATOM 1538 C C . SER A 1 189 ? -13.488 -4.813 8.900 1.00 72.38 189 SER A C 1
ATOM 1540 O O . SER A 1 189 ? -14.356 -5.587 8.506 1.00 72.38 189 SER A O 1
ATOM 1542 N N . THR A 1 190 ? -13.624 -3.493 8.831 1.00 67.50 190 THR A N 1
ATOM 1543 C CA . THR A 1 190 ? -14.717 -2.838 8.104 1.00 67.50 190 THR A CA 1
ATOM 1544 C C . THR A 1 190 ? -14.137 -2.020 6.958 1.00 67.50 190 THR A C 1
ATOM 1546 O O . THR A 1 190 ? -13.131 -1.332 7.127 1.00 67.50 190 THR A O 1
ATOM 1549 N N . ILE A 1 191 ? -14.751 -2.099 5.778 1.00 73.94 191 ILE A N 1
ATOM 1550 C CA . ILE A 1 191 ? -14.308 -1.379 4.579 1.00 73.94 191 ILE A CA 1
ATOM 1551 C C . ILE A 1 191 ? -15.395 -0.395 4.157 1.00 73.94 191 ILE A C 1
ATOM 1553 O O . ILE A 1 191 ? -16.557 -0.776 4.005 1.00 73.94 191 ILE A O 1
ATOM 1557 N N . GLY A 1 192 ? -15.008 0.860 3.928 1.00 69.88 192 GLY A N 1
ATOM 1558 C CA . GLY A 1 192 ? -15.873 1.909 3.395 1.00 69.88 192 GLY A CA 1
ATOM 1559 C C . GLY A 1 192 ? -15.317 2.511 2.106 1.00 69.88 192 GLY A C 1
ATOM 1560 O O . GLY A 1 192 ? -14.135 2.848 2.028 1.00 69.88 192 GLY A O 1
ATOM 1561 N N . TRP A 1 193 ? -16.185 2.682 1.107 1.00 66.56 193 TRP A N 1
ATOM 1562 C CA . TRP A 1 193 ? -15.850 3.330 -0.164 1.00 66.56 193 TRP A CA 1
ATOM 1563 C C . TRP A 1 193 ? -16.528 4.688 -0.276 1.00 66.56 193 TRP A C 1
ATOM 1565 O O . TRP A 1 193 ? -17.753 4.804 -0.128 1.00 66.56 193 TRP A O 1
ATOM 1575 N N . ALA A 1 194 ? -15.740 5.712 -0.590 1.00 64.75 194 ALA A N 1
ATOM 1576 C CA . ALA A 1 194 ? -16.257 7.061 -0.741 1.00 64.75 194 ALA A CA 1
ATOM 1577 C C . ALA A 1 194 ? -15.409 7.915 -1.691 1.00 64.75 194 ALA A C 1
ATOM 1579 O O . ALA A 1 194 ? -14.265 7.612 -2.034 1.00 64.75 194 ALA A O 1
ATOM 1580 N N . GLU A 1 195 ? -16.035 8.993 -2.143 1.00 59.84 195 GLU A N 1
ATOM 1581 C CA . GLU A 1 195 ? -15.394 10.070 -2.886 1.00 59.84 195 GLU A CA 1
ATOM 1582 C C . GLU A 1 195 ? -15.257 11.259 -1.946 1.00 59.84 195 GLU A C 1
ATOM 1584 O O . GLU A 1 195 ? -16.217 11.596 -1.248 1.00 59.84 195 GLU A O 1
ATOM 1589 N N . TYR A 1 196 ? -14.081 11.883 -1.931 1.00 58.38 196 TYR A N 1
ATOM 1590 C CA . TYR A 1 196 ? -13.748 12.963 -1.008 1.00 58.38 196 TYR A CA 1
ATOM 1591 C C . TYR A 1 196 ? -13.386 14.211 -1.799 1.00 58.38 196 TYR A C 1
ATOM 1593 O O . TYR A 1 196 ? -12.406 14.203 -2.558 1.00 58.38 196 TYR A O 1
#

Sequence (196 aa):
IALDKYFRIKEKDTPDCVVNIWYDNAYCGQHQYKGRTTNTYTVSIPMRAILALSSSFNMGSNDKNVVMHKRGNGRLYYRIAMYYAPTSLQLNAVNYGFKIERTYTAIDHLSHVQQQSDGTWNFRLNEKIKVTLTMTTTQRRYHVALVDYLPAVCEPLNTKLNGTMTDYTNSSVTRSKRSSRYSEYRLNSTIGWAEY